Protein AF-J9D2K3-F1 (afdb_monomer_lite)

Organism: Edhazardia aedis (strain USNM 41457) (NCBI:txid1003232)

Structure (mmCIF, N/CA/C/O backbone):
data_AF-J9D2K3-F1
#
_entry.id   AF-J9D2K3-F1
#
loop_
_atom_site.group_PDB
_atom_site.id
_atom_site.type_symbol
_atom_site.label_atom_id
_atom_site.label_alt_id
_atom_site.label_comp_id
_atom_site.label_asym_id
_atom_site.label_entity_id
_atom_site.label_seq_id
_atom_site.pdbx_PDB_ins_code
_atom_site.Cartn_x
_atom_site.Cartn_y
_atom_site.Cartn_z
_atom_site.occupancy
_atom_site.B_iso_or_equiv
_atom_site.auth_seq_id
_atom_site.auth_comp_id
_atom_site.auth_asym_id
_atom_site.auth_atom_id
_atom_site.pdbx_PDB_model_num
ATOM 1 N N . MET A 1 1 ? -55.208 -20.864 15.430 1.00 39.47 1 MET A N 1
ATOM 2 C CA . MET A 1 1 ? -54.458 -20.447 14.225 1.00 39.47 1 MET A CA 1
ATOM 3 C C . MET A 1 1 ? -53.770 -19.135 14.548 1.00 39.47 1 MET A C 1
ATOM 5 O O . MET A 1 1 ? -54.446 -18.127 14.688 1.00 39.47 1 MET A O 1
ATOM 9 N N . LEU A 1 2 ? -52.465 -19.193 14.810 1.00 30.81 2 LEU A N 1
ATOM 10 C CA . LEU A 1 2 ? -51.642 -18.061 15.235 1.00 30.81 2 LEU A CA 1
ATOM 11 C C . LEU A 1 2 ? -51.143 -17.288 14.009 1.00 30.81 2 LEU A C 1
ATOM 13 O O . LEU A 1 2 ? -50.567 -17.870 13.095 1.00 30.81 2 LEU A O 1
ATOM 17 N N . THR A 1 3 ? -51.374 -15.980 14.014 1.00 36.81 3 THR A N 1
ATOM 18 C CA . THR A 1 3 ? -50.831 -14.995 13.074 1.00 36.81 3 THR A CA 1
ATOM 19 C C . THR A 1 3 ? -49.363 -14.711 13.391 1.00 36.81 3 THR A C 1
ATOM 21 O O . THR A 1 3 ? -49.060 -14.226 14.480 1.00 36.81 3 THR A O 1
ATOM 24 N N . LEU A 1 4 ? -48.466 -14.973 12.435 1.00 31.56 4 LEU A N 1
ATOM 25 C CA . LEU A 1 4 ? -47.069 -14.532 12.469 1.00 31.56 4 LEU A CA 1
ATOM 26 C C . LEU A 1 4 ? -46.894 -13.248 11.645 1.00 31.56 4 LEU A C 1
ATOM 28 O O . LEU A 1 4 ? -47.452 -13.089 10.560 1.00 31.56 4 LEU A O 1
ATOM 32 N N . SER A 1 5 ? -46.154 -12.316 12.237 1.00 40.34 5 SER A N 1
ATOM 33 C CA . SER A 1 5 ? -45.986 -10.915 11.862 1.00 40.34 5 SER A CA 1
ATOM 34 C C . SER A 1 5 ? -45.053 -10.688 10.671 1.00 40.34 5 SER A C 1
ATOM 36 O O . SER A 1 5 ? -43.973 -11.266 10.594 1.00 40.34 5 SER A O 1
ATOM 38 N N . LYS A 1 6 ? -45.430 -9.721 9.825 1.00 44.81 6 LYS A N 1
ATOM 39 C CA . LYS A 1 6 ? -44.543 -8.940 8.949 1.00 44.81 6 LYS A CA 1
ATOM 40 C C . LYS A 1 6 ? -43.377 -8.370 9.772 1.00 44.81 6 LYS A C 1
ATOM 42 O O . LYS A 1 6 ? -43.658 -7.513 10.599 1.00 44.81 6 LYS A O 1
ATOM 47 N N . ASN A 1 7 ? -42.136 -8.837 9.584 1.00 42.09 7 ASN A N 1
ATOM 48 C CA . ASN A 1 7 ? -40.906 -8.109 9.971 1.00 42.09 7 ASN A CA 1
ATOM 49 C C . ASN A 1 7 ? -39.588 -8.803 9.542 1.00 42.09 7 ASN A C 1
ATOM 51 O O . ASN A 1 7 ? -38.641 -8.858 10.317 1.00 42.09 7 ASN A O 1
ATOM 55 N N . GLU A 1 8 ? -39.479 -9.311 8.308 1.00 34.12 8 GLU A N 1
ATOM 56 C CA . GLU A 1 8 ? -38.192 -9.870 7.821 1.00 34.12 8 GLU A CA 1
ATOM 57 C C . GLU A 1 8 ? -37.702 -9.329 6.465 1.00 34.12 8 GLU A C 1
ATOM 59 O O . GLU A 1 8 ? -36.572 -9.607 6.072 1.00 34.12 8 GLU A O 1
ATOM 64 N N . ASN A 1 9 ? -38.467 -8.470 5.780 1.00 34.41 9 ASN A N 1
ATOM 65 C CA . ASN A 1 9 ? -38.086 -7.982 4.443 1.00 34.41 9 ASN A CA 1
ATOM 66 C C . ASN A 1 9 ? -37.242 -6.691 4.424 1.00 34.41 9 ASN A C 1
ATOM 68 O O . ASN A 1 9 ? -36.668 -6.375 3.386 1.00 34.41 9 ASN A O 1
ATOM 72 N N . ASP A 1 10 ? -37.065 -5.994 5.551 1.00 33.88 10 ASP A N 1
ATOM 73 C CA . ASP A 1 10 ? -36.300 -4.730 5.594 1.00 33.88 10 ASP A CA 1
ATOM 74 C C . ASP A 1 10 ? -34.813 -4.894 5.968 1.00 33.88 10 ASP A C 1
ATOM 76 O O . ASP A 1 10 ? -34.059 -3.923 6.012 1.00 33.88 10 ASP A O 1
ATOM 80 N N . LEU A 1 11 ? -34.341 -6.127 6.183 1.00 34.75 11 LEU A N 1
ATOM 81 C CA . LEU A 1 11 ? -32.937 -6.413 6.522 1.00 34.75 11 LEU A CA 1
ATOM 82 C C . LEU A 1 11 ? -32.074 -6.867 5.333 1.00 34.75 11 LEU A C 1
ATOM 84 O O . LEU A 1 11 ? -30.856 -6.979 5.479 1.00 34.75 11 LEU A O 1
ATOM 88 N N . PHE A 1 12 ? -32.661 -7.060 4.147 1.00 29.58 12 PHE A N 1
ATOM 89 C CA . PHE A 1 12 ? -31.931 -7.527 2.959 1.00 29.58 12 PHE A CA 1
ATOM 90 C C . PHE A 1 12 ? -31.476 -6.421 1.991 1.00 29.58 12 PHE A C 1
ATOM 92 O O . PHE A 1 12 ? -30.595 -6.672 1.170 1.00 29.58 12 PHE A O 1
ATOM 99 N N . HIS A 1 13 ? -31.953 -5.179 2.130 1.00 34.25 13 HIS A N 1
ATOM 100 C CA . HIS A 1 13 ? -31.611 -4.089 1.201 1.00 34.25 13 HIS A CA 1
ATOM 101 C C . HIS A 1 13 ? -30.378 -3.238 1.572 1.00 34.25 13 HIS A C 1
ATOM 103 O O . HIS A 1 13 ? -30.001 -2.348 0.813 1.00 34.25 13 HIS A O 1
ATOM 109 N N . SER A 1 14 ? -29.676 -3.509 2.680 1.00 36.75 14 SER A N 1
ATOM 110 C CA . SER A 1 14 ? -28.495 -2.713 3.081 1.00 36.75 14 SER A CA 1
ATOM 111 C C . SER A 1 14 ? -27.133 -3.323 2.705 1.00 36.75 14 SER A C 1
ATOM 113 O O . SER A 1 14 ? -26.099 -2.674 2.875 1.00 36.75 14 SER A O 1
ATOM 115 N N . CYS A 1 15 ? -27.096 -4.535 2.134 1.00 36.19 15 CYS A N 1
ATOM 116 C CA . CYS A 1 15 ? -25.843 -5.219 1.775 1.00 36.19 15 CYS A CA 1
ATOM 117 C C . CYS A 1 15 ? -25.395 -5.052 0.306 1.00 36.19 15 CYS A C 1
ATOM 119 O O . CYS A 1 15 ? -24.250 -5.387 -0.010 1.00 36.19 15 CYS A O 1
ATOM 121 N N . GLU A 1 16 ? -26.225 -4.507 -0.591 1.00 36.66 16 GLU A N 1
ATOM 122 C CA . GLU A 1 16 ? -25.906 -4.433 -2.032 1.00 36.66 16 GLU A CA 1
ATOM 123 C C . GLU A 1 16 ? -24.889 -3.336 -2.409 1.00 36.66 16 GLU A C 1
ATOM 125 O O . GLU A 1 16 ? -24.197 -3.452 -3.420 1.00 36.66 16 GLU A O 1
ATOM 130 N N . ASN A 1 17 ? -24.663 -2.331 -1.557 1.00 43.81 17 ASN A N 1
ATOM 131 C CA . ASN A 1 17 ? -23.730 -1.234 -1.862 1.00 43.81 17 ASN A CA 1
ATOM 132 C C . ASN A 1 17 ? -22.250 -1.523 -1.552 1.00 43.81 17 ASN A C 1
ATOM 134 O O . ASN A 1 17 ? -21.369 -0.730 -1.892 1.00 43.81 17 ASN A O 1
ATOM 138 N N . ILE A 1 18 ? -21.922 -2.658 -0.928 1.00 43.28 18 ILE A N 1
ATOM 139 C CA . ILE A 1 18 ? -20.520 -2.990 -0.615 1.00 43.28 18 ILE A CA 1
ATOM 140 C C . ILE A 1 18 ? -19.816 -3.635 -1.817 1.00 43.28 18 ILE A C 1
ATOM 142 O O . ILE A 1 18 ? -18.611 -3.449 -1.987 1.00 43.28 18 ILE A O 1
ATOM 146 N N . ASN A 1 19 ? -20.567 -4.285 -2.710 1.00 44.19 19 ASN A N 1
ATOM 147 C CA . ASN A 1 19 ? -20.014 -4.931 -3.900 1.00 44.19 19 ASN A CA 1
ATOM 148 C C . ASN A 1 19 ? -19.661 -3.941 -5.025 1.00 44.19 19 ASN A C 1
ATOM 150 O O . ASN A 1 19 ? -18.788 -4.241 -5.833 1.00 44.19 19 ASN A O 1
ATOM 154 N N . GLN A 1 20 ? -20.242 -2.735 -5.055 1.00 45.03 20 GLN A N 1
ATOM 155 C CA . GLN A 1 20 ? -19.966 -1.760 -6.123 1.00 45.03 20 GLN A CA 1
ATOM 156 C C . GLN A 1 20 ? -18.612 -1.043 -5.993 1.00 45.03 20 GLN A C 1
ATOM 158 O O . GLN A 1 20 ? -18.052 -0.586 -6.990 1.00 45.03 20 GLN A O 1
ATOM 163 N N . HIS A 1 21 ? -18.030 -0.973 -4.792 1.00 44.47 21 HIS A N 1
ATOM 164 C CA . HIS A 1 21 ? -16.721 -0.337 -4.608 1.00 44.47 21 HIS A CA 1
ATOM 165 C C . HIS A 1 21 ? -15.540 -1.229 -5.021 1.00 44.47 21 HIS A C 1
ATOM 167 O O . HIS A 1 21 ? -14.475 -0.698 -5.325 1.00 44.47 21 HIS A O 1
ATOM 173 N N . PHE A 1 22 ? -15.742 -2.548 -5.121 1.00 46.44 22 PHE A N 1
ATOM 174 C CA . PHE A 1 22 ? -14.720 -3.506 -5.563 1.00 46.44 22 PHE A CA 1
ATOM 175 C C . PHE A 1 22 ? -14.731 -3.788 -7.078 1.00 46.44 22 PHE A C 1
ATOM 177 O O . PHE A 1 22 ? -13.822 -4.437 -7.583 1.00 46.44 22 PHE A O 1
ATOM 184 N N . LEU A 1 23 ? -15.682 -3.229 -7.838 1.00 41.38 23 LEU A N 1
ATOM 185 C CA . LEU A 1 23 ? -15.753 -3.360 -9.305 1.00 41.38 23 LEU A CA 1
ATOM 186 C C . LEU A 1 23 ? -14.825 -2.387 -10.072 1.00 41.38 23 LEU A C 1
ATOM 188 O O . LEU A 1 23 ? -14.969 -2.206 -11.277 1.00 41.38 23 LEU A O 1
ATOM 192 N N . ARG A 1 24 ? -13.877 -1.710 -9.413 1.00 44.78 24 ARG A N 1
ATOM 193 C CA . ARG A 1 24 ? -13.234 -0.492 -9.955 1.00 44.78 24 ARG A CA 1
ATOM 194 C C . ARG A 1 24 ? -11.908 -0.683 -10.693 1.00 44.78 24 ARG A C 1
ATOM 196 O O . ARG A 1 24 ? -11.194 0.290 -10.913 1.00 44.78 24 ARG A O 1
ATOM 203 N N . HIS A 1 25 ? -11.610 -1.890 -11.161 1.00 50.03 25 HIS A N 1
ATOM 204 C CA . HIS A 1 25 ? -10.490 -2.112 -12.073 1.00 50.03 25 HIS A CA 1
ATOM 205 C C . HIS A 1 25 ? -11.025 -2.463 -13.459 1.00 50.03 25 HIS A C 1
ATOM 207 O O . HIS A 1 25 ? -11.153 -3.635 -13.795 1.00 50.03 25 HIS A O 1
ATOM 213 N N . ARG A 1 26 ? -11.347 -1.459 -14.290 1.00 46.12 26 ARG A N 1
ATOM 214 C CA . ARG A 1 26 ? -11.918 -1.685 -15.637 1.00 46.12 26 ARG A CA 1
ATOM 215 C C . ARG A 1 26 ? -11.047 -2.606 -16.515 1.00 46.12 26 ARG A C 1
ATOM 217 O O . ARG A 1 26 ? -11.572 -3.231 -17.423 1.00 46.12 26 ARG A O 1
ATOM 224 N N . LEU A 1 27 ? -9.753 -2.730 -16.200 1.00 49.09 27 LEU A N 1
ATOM 225 C CA . LEU A 1 27 ? -8.791 -3.627 -16.860 1.00 49.09 27 LEU A CA 1
ATOM 226 C C . LEU A 1 27 ? -8.767 -5.073 -16.333 1.00 49.09 27 LEU A C 1
ATOM 228 O O . LEU A 1 27 ? -8.245 -5.939 -17.018 1.00 49.09 27 LEU A O 1
ATOM 232 N N . ILE A 1 28 ? -9.311 -5.349 -15.142 1.00 50.34 28 ILE A N 1
ATOM 233 C CA . ILE A 1 28 ? -9.335 -6.699 -14.529 1.00 50.34 28 ILE A CA 1
ATOM 234 C C . ILE A 1 28 ? -10.791 -7.188 -14.370 1.00 50.34 28 ILE A C 1
ATOM 236 O O . ILE A 1 28 ? -11.079 -8.191 -13.726 1.00 50.34 28 ILE A O 1
ATOM 240 N N . LEU A 1 29 ? -11.756 -6.482 -14.969 1.00 46.75 29 LEU A N 1
ATOM 241 C CA . LEU A 1 29 ? -13.183 -6.793 -14.849 1.00 46.75 29 LEU A CA 1
ATOM 242 C C . LEU A 1 29 ? -13.649 -8.021 -15.644 1.00 46.75 29 LEU A C 1
ATOM 244 O O . LEU A 1 29 ? -14.834 -8.330 -15.583 1.00 46.75 29 LEU A O 1
ATOM 248 N N . GLU A 1 30 ? -12.778 -8.752 -16.342 1.00 45.12 30 GLU A N 1
ATOM 249 C CA . GLU A 1 30 ? -13.258 -9.827 -17.218 1.00 45.12 30 GLU A CA 1
ATOM 250 C C . GLU A 1 30 ? -13.183 -11.256 -16.673 1.00 45.12 30 GLU A C 1
ATOM 252 O O . GLU A 1 30 ? -13.856 -12.088 -17.276 1.00 45.12 30 GLU A O 1
ATOM 257 N N . LYS A 1 31 ? -12.505 -11.585 -15.549 1.00 39.78 31 LYS A N 1
ATOM 258 C CA . LYS A 1 31 ? -12.665 -12.949 -14.970 1.00 39.78 31 LYS A CA 1
ATOM 259 C C . LYS A 1 31 ? -12.252 -13.258 -13.517 1.00 39.78 31 LYS A C 1
ATOM 261 O O . LYS A 1 31 ? -12.836 -14.188 -12.976 1.00 39.78 31 LYS A O 1
ATOM 266 N N . ASP A 1 32 ? -11.365 -12.516 -12.837 1.00 48.19 32 ASP A N 1
ATOM 267 C CA . ASP A 1 32 ? -10.698 -13.078 -11.626 1.00 48.19 32 ASP A CA 1
ATOM 268 C C . ASP A 1 32 ? -10.672 -12.203 -10.346 1.00 48.19 32 ASP A C 1
ATOM 270 O O . ASP A 1 32 ? -10.039 -12.558 -9.348 1.00 48.19 32 ASP A O 1
ATOM 274 N N . ASN A 1 33 ? -11.380 -11.068 -10.315 1.00 46.00 33 ASN A N 1
ATOM 275 C CA . ASN A 1 33 ? -11.206 -10.029 -9.280 1.00 46.00 33 ASN A CA 1
ATOM 276 C C . ASN A 1 33 ? -11.574 -10.408 -7.829 1.00 46.00 33 ASN A C 1
ATOM 278 O O . ASN A 1 33 ? -11.144 -9.727 -6.898 1.00 46.00 33 ASN A O 1
ATOM 282 N N . TYR A 1 34 ? -12.328 -11.484 -7.595 1.00 51.12 34 TYR A N 1
ATOM 283 C CA . TYR A 1 34 ? -12.745 -11.872 -6.239 1.00 51.12 34 TYR A CA 1
ATOM 284 C C . TYR A 1 34 ? -11.705 -12.702 -5.468 1.00 51.12 34 TYR A C 1
ATOM 286 O O . TYR A 1 34 ? -11.936 -13.019 -4.302 1.00 51.12 34 TYR A O 1
ATOM 294 N N . ASN A 1 35 ? -10.556 -13.023 -6.075 1.00 62.38 35 ASN A N 1
ATOM 295 C CA . ASN A 1 35 ? -9.586 -13.948 -5.480 1.00 62.38 35 ASN A CA 1
ATOM 296 C C . ASN A 1 35 ? -8.416 -13.283 -4.731 1.00 62.38 35 ASN A C 1
ATOM 298 O O . ASN A 1 35 ? -7.671 -13.989 -4.052 1.00 62.38 35 ASN A O 1
ATOM 302 N N . PHE A 1 36 ? -8.225 -11.960 -4.818 1.00 75.62 36 PHE A N 1
ATOM 303 C CA . PHE A 1 36 ? -7.049 -11.315 -4.206 1.00 75.62 36 PHE A CA 1
ATOM 304 C C . PHE A 1 36 ? -7.238 -10.972 -2.724 1.00 75.62 36 PHE A C 1
ATOM 306 O O . PHE A 1 36 ? -6.324 -11.171 -1.923 1.00 75.62 36 PHE A O 1
ATOM 313 N N . ILE A 1 37 ? -8.420 -10.479 -2.338 1.00 84.44 37 ILE A N 1
ATOM 314 C CA . ILE A 1 37 ? -8.723 -10.133 -0.943 1.00 84.44 37 ILE A CA 1
ATOM 315 C C . ILE A 1 37 ? -9.369 -11.343 -0.262 1.00 84.44 37 ILE A C 1
ATOM 317 O O . ILE A 1 37 ? -10.433 -11.784 -0.702 1.00 84.44 37 ILE A O 1
ATOM 321 N N . PRO A 1 38 ? -8.788 -11.865 0.834 1.00 87.88 38 PRO A N 1
ATOM 322 C CA . PRO A 1 38 ? -9.396 -12.957 1.582 1.00 87.88 38 PRO A CA 1
ATOM 323 C C . PRO A 1 38 ? -10.833 -12.626 2.004 1.00 87.88 38 PRO A C 1
ATOM 325 O O . PRO A 1 38 ? -11.119 -11.522 2.467 1.00 87.88 38 PRO A O 1
ATOM 328 N N . ARG A 1 39 ? -11.748 -13.598 1.916 1.00 88.44 39 ARG A N 1
ATOM 329 C CA . ARG A 1 39 ? -13.163 -13.398 2.285 1.00 88.44 39 ARG A CA 1
ATOM 330 C C . ARG A 1 39 ? -13.340 -12.887 3.720 1.00 88.44 39 ARG A C 1
ATOM 332 O O . ARG A 1 39 ? -14.192 -12.039 3.964 1.00 88.44 39 ARG A O 1
ATOM 339 N N . SER A 1 40 ? -12.483 -13.331 4.639 1.00 92.00 40 SER A N 1
ATOM 340 C CA . SER A 1 40 ? -12.443 -12.833 6.018 1.00 92.00 40 SER A CA 1
ATOM 341 C C . SER A 1 40 ? -12.215 -11.319 6.097 1.00 92.00 40 SER A C 1
ATOM 343 O O . SER A 1 40 ? -12.790 -10.660 6.957 1.00 92.00 40 SER A O 1
ATOM 345 N N . TYR A 1 41 ? -11.428 -10.745 5.185 1.00 93.38 41 TYR A N 1
ATOM 346 C CA . TYR A 1 41 ? -11.135 -9.308 5.152 1.00 93.38 41 TYR A CA 1
ATOM 347 C C . TYR A 1 41 ? -12.322 -8.522 4.612 1.00 93.38 41 TYR A C 1
ATOM 349 O O . TYR A 1 41 ? -12.650 -7.464 5.144 1.00 93.38 41 TYR A O 1
ATOM 357 N N . LEU A 1 42 ? -13.034 -9.073 3.626 1.00 90.81 42 LEU A N 1
ATOM 358 C CA . LEU A 1 42 ? -14.285 -8.485 3.146 1.00 90.81 42 LEU A CA 1
ATOM 359 C C . LEU A 1 42 ? -15.326 -8.400 4.268 1.00 90.81 42 LEU A C 1
ATOM 361 O O . LEU A 1 42 ? -16.005 -7.382 4.397 1.00 90.81 42 LEU A O 1
ATOM 365 N N . ASP A 1 43 ? -15.427 -9.426 5.112 1.00 93.25 43 ASP A N 1
ATOM 366 C CA . ASP A 1 43 ? -16.347 -9.422 6.250 1.00 93.25 43 ASP A CA 1
ATOM 367 C C . ASP A 1 43 ? -15.955 -8.387 7.319 1.00 93.25 43 ASP A C 1
ATOM 369 O O . ASP A 1 43 ? -16.827 -7.725 7.884 1.00 93.25 43 ASP A O 1
ATOM 373 N N . VAL A 1 44 ? -14.655 -8.185 7.554 1.00 95.31 44 VAL A N 1
ATOM 374 C CA . VAL A 1 44 ? -14.148 -7.124 8.441 1.00 95.31 44 VAL A CA 1
ATOM 375 C C . VAL A 1 44 ? -14.450 -5.732 7.874 1.00 95.31 44 VAL A C 1
ATOM 377 O O . VAL A 1 44 ? -14.920 -4.861 8.603 1.00 95.31 44 VAL A O 1
ATOM 380 N N . LEU A 1 45 ? -14.260 -5.517 6.571 1.00 92.31 45 LEU A N 1
ATOM 381 C CA . LEU A 1 45 ? -14.590 -4.247 5.913 1.00 92.31 45 LEU A CA 1
ATOM 382 C C . LEU A 1 45 ? -16.094 -3.946 5.958 1.00 92.31 45 LEU A C 1
ATOM 384 O O . LEU A 1 45 ? -16.495 -2.805 6.191 1.00 92.31 45 LEU A O 1
ATOM 388 N N . LYS A 1 46 ? -16.942 -4.967 5.774 1.00 92.12 46 LYS A N 1
ATOM 389 C CA . LYS A 1 46 ? -18.396 -4.845 5.977 1.00 92.12 46 LYS A CA 1
ATOM 390 C C . LYS A 1 46 ? -18.711 -4.423 7.407 1.00 92.12 46 LYS A C 1
ATOM 392 O O . LYS A 1 46 ? -19.525 -3.528 7.616 1.00 92.12 46 LYS A O 1
ATOM 397 N N . TYR A 1 47 ? -18.033 -5.030 8.378 1.00 94.88 47 TYR A N 1
ATOM 398 C CA . TYR A 1 47 ? -18.196 -4.681 9.780 1.00 94.88 47 TYR A CA 1
ATOM 399 C C . TYR A 1 47 ? -17.797 -3.236 10.084 1.00 94.88 47 TYR A C 1
ATOM 401 O O . TYR A 1 47 ? -18.555 -2.551 10.765 1.00 94.88 47 TYR A O 1
ATOM 409 N N . MET A 1 48 ? -16.670 -2.750 9.551 1.00 93.94 48 MET A N 1
ATOM 410 C CA . MET A 1 48 ? -16.196 -1.373 9.760 1.00 93.94 48 MET A CA 1
ATOM 411 C C . MET A 1 48 ? -17.265 -0.330 9.424 1.00 93.94 48 MET A C 1
ATOM 413 O O . MET A 1 48 ? -17.486 0.592 10.203 1.00 93.94 48 MET A O 1
ATOM 417 N N . LYS A 1 49 ? -17.999 -0.532 8.324 1.00 90.12 49 LYS A N 1
ATOM 418 C CA . LYS A 1 49 ? -19.096 0.350 7.893 1.00 90.12 49 LYS A CA 1
ATOM 419 C C . LYS A 1 49 ? -20.306 0.339 8.831 1.00 90.12 49 LYS A C 1
ATOM 421 O O . LYS A 1 49 ? -21.114 1.257 8.792 1.00 90.12 49 LYS A O 1
ATOM 426 N N . SER A 1 50 ? -20.440 -0.701 9.653 1.00 92.00 50 SER A N 1
ATOM 427 C CA . SER A 1 50 ? -21.541 -0.876 10.609 1.00 92.00 50 SER A CA 1
ATOM 428 C C . SER A 1 50 ? -21.201 -0.425 12.037 1.00 92.00 50 SER A C 1
ATOM 430 O O . SER A 1 50 ? -22.038 -0.554 12.933 1.00 92.00 50 SER A O 1
ATOM 432 N N . ILE A 1 51 ? -19.977 0.062 12.295 1.00 88.94 51 ILE A N 1
ATOM 433 C CA . ILE A 1 51 ? -19.566 0.480 13.642 1.00 88.94 51 ILE A CA 1
ATOM 434 C C . ILE A 1 51 ? -20.340 1.741 14.045 1.00 88.94 51 ILE A C 1
ATOM 436 O O . ILE A 1 51 ? -20.258 2.781 13.398 1.00 88.94 51 ILE A O 1
ATOM 440 N N . ILE A 1 52 ? -21.065 1.647 15.159 1.00 80.69 52 ILE A N 1
ATOM 441 C CA . ILE A 1 52 ? -21.859 2.746 15.720 1.00 80.69 52 ILE A CA 1
ATOM 442 C C . ILE A 1 52 ? -20.924 3.752 16.434 1.00 80.69 52 ILE A C 1
ATOM 444 O O . ILE A 1 52 ? -20.029 3.307 17.162 1.00 80.69 52 ILE A O 1
ATOM 448 N N . PRO A 1 53 ? -21.125 5.081 16.288 1.00 75.56 53 PRO A N 1
ATOM 449 C CA . PRO A 1 53 ? -20.265 6.124 16.870 1.00 75.56 53 PRO A CA 1
ATOM 450 C C . PRO A 1 53 ? -20.054 6.090 18.392 1.00 75.56 53 PRO A C 1
ATOM 452 O O . PRO A 1 53 ? -19.042 6.610 18.859 1.00 75.56 53 PRO A O 1
ATOM 455 N N . ASP A 1 54 ? -20.947 5.456 19.152 1.00 77.44 54 ASP A N 1
ATOM 456 C CA . ASP A 1 54 ? -20.895 5.450 20.624 1.00 77.44 54 ASP A CA 1
ATOM 457 C C . ASP A 1 54 ? -20.023 4.326 21.209 1.00 77.44 54 ASP A C 1
ATOM 459 O O . ASP A 1 54 ? -19.870 4.212 22.422 1.00 77.44 54 ASP A O 1
ATOM 463 N N . LYS A 1 55 ? -19.442 3.464 20.364 1.00 84.69 55 LYS A N 1
ATOM 464 C CA . LYS A 1 55 ? -18.640 2.305 20.808 1.00 84.69 55 LYS A CA 1
ATOM 465 C C . LYS A 1 55 ? -17.138 2.578 20.913 1.00 84.69 55 LYS A C 1
ATOM 467 O O . LYS A 1 55 ? -16.370 1.668 21.212 1.00 84.69 55 LYS A O 1
ATOM 472 N N . TRP A 1 56 ? -16.713 3.809 20.656 1.00 93.12 56 TRP A N 1
ATOM 473 C CA . TRP A 1 56 ? -15.302 4.169 20.599 1.00 93.12 56 TRP A CA 1
ATOM 474 C C . TRP A 1 56 ? -14.756 4.549 21.970 1.00 93.12 56 TRP A C 1
ATOM 476 O O . TRP A 1 56 ? -15.381 5.279 22.735 1.00 93.12 56 TRP A O 1
ATOM 486 N N . GLN A 1 57 ? -13.557 4.063 22.266 1.00 93.00 57 GLN A N 1
ATOM 487 C CA . GLN A 1 57 ? -12.848 4.338 23.507 1.00 93.00 57 GLN A CA 1
ATOM 488 C C . GLN A 1 57 ? -11.584 5.134 23.208 1.00 93.00 57 GLN A C 1
ATOM 490 O O . GLN A 1 57 ? -10.877 4.849 22.242 1.00 93.00 57 GLN A O 1
ATOM 495 N N . LYS A 1 58 ? -11.256 6.116 24.049 1.00 91.50 58 LYS A N 1
ATOM 496 C CA . LYS A 1 58 ? -9.989 6.843 23.914 1.00 91.50 58 LYS A CA 1
ATOM 497 C C . LYS A 1 58 ? -8.819 5.904 24.160 1.00 91.50 58 LYS A C 1
ATOM 499 O O . LYS A 1 58 ? -8.819 5.145 25.132 1.00 91.50 58 LYS A O 1
ATOM 504 N N . THR A 1 59 ? -7.791 5.990 23.325 1.00 87.25 59 THR A N 1
ATOM 505 C CA . THR A 1 59 ? -6.552 5.280 23.618 1.00 87.25 59 THR A CA 1
ATOM 506 C C . THR A 1 59 ? -5.850 5.909 24.821 1.00 87.25 59 THR A C 1
ATOM 508 O O . THR A 1 59 ? -5.664 7.123 24.894 1.00 87.25 59 THR A O 1
ATOM 511 N N . ASN A 1 60 ? -5.448 5.076 25.780 1.00 80.06 60 ASN A N 1
ATOM 512 C CA . ASN A 1 60 ? -4.661 5.481 26.939 1.00 80.06 60 ASN A CA 1
ATOM 513 C C . ASN A 1 60 ? -3.652 4.376 27.252 1.00 80.06 60 ASN A C 1
ATOM 515 O O . ASN A 1 60 ? -4.037 3.219 27.402 1.00 80.06 60 ASN A O 1
ATOM 519 N N . ILE A 1 61 ? -2.375 4.734 27.405 1.00 77.38 61 ILE A N 1
ATOM 520 C CA . ILE A 1 61 ? -1.302 3.801 27.785 1.00 77.38 61 ILE A CA 1
ATOM 521 C C . ILE A 1 61 ? -1.656 3.035 29.067 1.00 77.38 61 ILE A C 1
ATOM 523 O O . ILE A 1 61 ? -1.342 1.856 29.177 1.00 77.38 61 ILE A O 1
ATOM 527 N N . LYS A 1 62 ? -2.356 3.667 30.019 1.00 76.75 62 LYS A N 1
ATOM 528 C CA . LYS A 1 62 ? -2.781 3.016 31.270 1.00 76.75 62 LYS A CA 1
ATOM 529 C C . LYS A 1 62 ? -3.795 1.882 31.049 1.00 76.75 62 LYS A C 1
ATOM 531 O O . LYS A 1 62 ? -3.877 0.981 31.877 1.00 76.75 62 LYS A O 1
ATOM 536 N N . ASN A 1 63 ? -4.500 1.895 29.917 1.00 64.69 63 ASN A N 1
ATOM 537 C CA . ASN A 1 63 ? -5.481 0.885 29.516 1.00 64.69 63 ASN A CA 1
ATOM 538 C C . ASN A 1 63 ? -4.906 -0.107 28.482 1.00 64.69 63 ASN A C 1
ATOM 540 O O . ASN A 1 63 ? -5.655 -0.828 27.838 1.00 64.69 63 ASN A O 1
ATOM 544 N N . CYS A 1 64 ? -3.577 -0.202 28.325 1.00 62.88 64 CYS A N 1
ATOM 545 C CA . CYS A 1 64 ? -2.937 -1.094 27.343 1.00 62.88 64 CYS A CA 1
ATOM 546 C C . CYS A 1 64 ? -3.118 -2.605 27.600 1.00 62.88 64 CYS A C 1
ATOM 548 O O . CYS A 1 64 ? -2.565 -3.419 26.862 1.00 62.88 64 CYS A O 1
ATOM 550 N N . LYS A 1 65 ? -3.877 -2.994 28.637 1.00 63.50 65 LYS A N 1
ATOM 551 C CA . LYS A 1 65 ? -4.315 -4.385 28.847 1.00 63.50 65 LYS A CA 1
ATOM 552 C C . LYS A 1 65 ? -5.184 -4.873 27.690 1.00 63.50 65 LYS A C 1
ATOM 554 O O . LYS A 1 65 ? -5.168 -6.055 27.348 1.00 63.50 65 LYS A O 1
ATOM 559 N N . ASP A 1 66 ? -5.896 -3.948 27.063 1.00 65.50 66 ASP A N 1
ATOM 560 C CA . ASP A 1 66 ? -6.621 -4.191 25.837 1.00 65.50 66 ASP A CA 1
ATOM 561 C C . ASP A 1 66 ? -5.586 -4.263 24.730 1.00 65.50 66 ASP A C 1
ATOM 563 O O . ASP A 1 66 ? -5.012 -3.245 24.396 1.00 65.50 66 ASP A O 1
ATOM 567 N N . ARG A 1 67 ? -5.240 -5.472 24.282 1.00 85.38 67 ARG A N 1
ATOM 568 C CA . ARG A 1 67 ? -5.014 -5.927 22.894 1.00 85.38 67 ARG A CA 1
ATOM 569 C C . ARG A 1 67 ? -4.761 -4.889 21.761 1.00 85.38 67 ARG A C 1
ATOM 571 O O . ARG A 1 67 ? -5.102 -5.151 20.615 1.00 85.38 67 ARG A O 1
ATOM 578 N N . ILE A 1 68 ? -4.147 -3.741 22.032 1.00 92.06 68 ILE A N 1
ATOM 579 C CA . ILE A 1 68 ? -3.978 -2.593 21.137 1.00 92.06 68 ILE A CA 1
ATOM 580 C C . ILE A 1 68 ? -2.504 -2.369 20.811 1.00 92.06 68 ILE A C 1
ATOM 582 O O . ILE A 1 68 ? -1.602 -2.626 21.606 1.00 92.06 68 ILE A O 1
ATOM 586 N N . HIS A 1 69 ? -2.253 -1.801 19.638 1.00 94.19 69 HIS A N 1
ATOM 587 C CA . HIS A 1 69 ? -0.914 -1.444 19.199 1.00 94.19 69 HIS A CA 1
ATOM 588 C C . HIS A 1 69 ? -0.353 -0.299 20.054 1.00 94.19 69 HIS A C 1
ATOM 590 O O . HIS A 1 69 ? -0.897 0.806 20.051 1.00 94.19 69 HIS A O 1
ATOM 596 N N . LEU A 1 70 ? 0.774 -0.536 20.740 1.00 93.19 70 LEU A N 1
ATOM 597 C CA . LEU A 1 70 ? 1.393 0.417 21.677 1.00 93.19 70 LEU A CA 1
ATOM 598 C C . LEU A 1 70 ? 1.590 1.814 21.073 1.00 93.19 70 LEU A C 1
ATOM 600 O O . LEU A 1 70 ? 1.347 2.816 21.737 1.00 93.19 70 LEU A O 1
ATOM 604 N N . LYS A 1 71 ? 2.008 1.895 19.805 1.00 94.50 71 LYS A N 1
ATOM 605 C CA . LYS A 1 71 ? 2.210 3.184 19.132 1.00 94.50 71 LYS A CA 1
ATOM 606 C C . LYS A 1 71 ? 0.911 3.951 18.914 1.00 94.50 71 LYS A C 1
ATOM 608 O O . LYS A 1 71 ? 0.923 5.166 19.066 1.00 94.50 71 LYS A O 1
ATOM 613 N N . MET A 1 72 ? -0.197 3.263 18.640 1.00 94.75 72 MET A N 1
ATOM 614 C CA . MET A 1 72 ? -1.519 3.896 18.598 1.00 94.75 72 MET A CA 1
ATOM 615 C C . MET A 1 72 ? -1.962 4.323 19.999 1.00 94.75 72 MET A C 1
ATOM 617 O O . MET A 1 72 ? -2.455 5.431 20.167 1.00 94.75 72 MET A O 1
ATOM 621 N N . ALA A 1 73 ? -1.690 3.495 21.015 1.00 93.00 73 ALA A N 1
ATOM 622 C CA . ALA A 1 73 ? -2.045 3.772 22.408 1.00 93.00 73 ALA A CA 1
ATOM 623 C C . ALA A 1 73 ? -1.426 5.066 22.973 1.00 93.00 73 ALA A C 1
ATOM 625 O O . ALA A 1 73 ? -1.952 5.652 23.918 1.00 93.00 73 ALA A O 1
ATOM 626 N N . GLN A 1 74 ? -0.291 5.487 22.409 1.00 92.31 74 GLN A N 1
ATOM 627 C CA . GLN A 1 74 ? 0.465 6.676 22.803 1.00 92.31 74 GLN A CA 1
ATOM 628 C C . GLN A 1 74 ? -0.109 7.990 22.249 1.00 92.31 74 GLN A C 1
ATOM 630 O O . GLN A 1 74 ? 0.342 9.053 22.666 1.00 92.31 74 GLN A O 1
ATOM 635 N N . ASN A 1 75 ? -1.070 7.947 21.320 1.00 92.44 75 ASN A N 1
ATOM 636 C CA . ASN A 1 75 ? -1.657 9.141 20.715 1.00 92.44 75 ASN A CA 1
ATOM 637 C C . ASN A 1 75 ? -3.070 9.387 21.268 1.00 92.44 75 ASN A C 1
ATOM 639 O O . ASN A 1 75 ? -3.983 8.627 20.988 1.00 92.44 75 ASN A O 1
ATOM 643 N N . ASN A 1 76 ? -3.269 10.463 22.029 1.00 91.62 76 ASN A N 1
ATOM 644 C CA . ASN A 1 76 ? -4.556 10.810 22.649 1.00 91.62 76 ASN A CA 1
ATOM 645 C C . ASN A 1 76 ? -5.632 11.315 21.664 1.00 91.62 76 ASN A C 1
ATOM 647 O O . ASN A 1 76 ? -6.783 11.486 22.066 1.00 91.62 76 ASN A O 1
ATOM 651 N N . GLU A 1 77 ? -5.275 11.555 20.402 1.00 93.75 77 GLU A N 1
ATOM 652 C CA . GLU A 1 77 ? -6.195 11.906 19.312 1.00 93.75 77 GLU A CA 1
ATOM 653 C C . GLU A 1 77 ? -6.746 10.670 18.586 1.00 93.75 77 GLU A C 1
ATOM 655 O O . GLU A 1 77 ? -7.452 10.799 17.584 1.00 93.75 77 GLU A O 1
ATOM 660 N N . ILE A 1 78 ? -6.378 9.470 19.042 1.00 95.19 78 ILE A N 1
ATOM 661 C CA . ILE A 1 78 ? -6.849 8.209 18.488 1.00 95.19 78 ILE A CA 1
ATOM 662 C C . ILE A 1 78 ? -7.861 7.585 19.449 1.00 95.19 78 ILE A C 1
ATOM 664 O O . ILE A 1 78 ? -7.729 7.589 20.673 1.00 95.19 78 ILE A O 1
ATOM 668 N N . GLU A 1 79 ? -8.906 7.030 18.861 1.00 95.31 79 GLU A N 1
ATOM 669 C CA . GLU A 1 79 ? -9.881 6.203 19.545 1.00 95.31 79 GLU A CA 1
ATOM 670 C C . GLU A 1 79 ? -9.845 4.812 18.933 1.00 95.31 79 GLU A C 1
ATOM 672 O O . GLU A 1 79 ? -9.459 4.634 17.774 1.00 95.31 79 GLU A O 1
ATOM 677 N N . TYR A 1 80 ? -10.240 3.818 19.714 1.00 95.75 80 TYR A N 1
ATOM 678 C CA . TYR A 1 80 ? -10.249 2.438 19.279 1.00 95.75 80 TYR A CA 1
ATOM 679 C C . TYR A 1 80 ? -11.560 1.738 19.622 1.00 95.75 80 TYR A C 1
ATOM 681 O O . TYR A 1 80 ? -12.312 2.156 20.502 1.00 95.75 80 TYR A O 1
ATOM 689 N N . HIS A 1 81 ? -11.821 0.659 18.897 1.00 94.69 81 HIS A N 1
A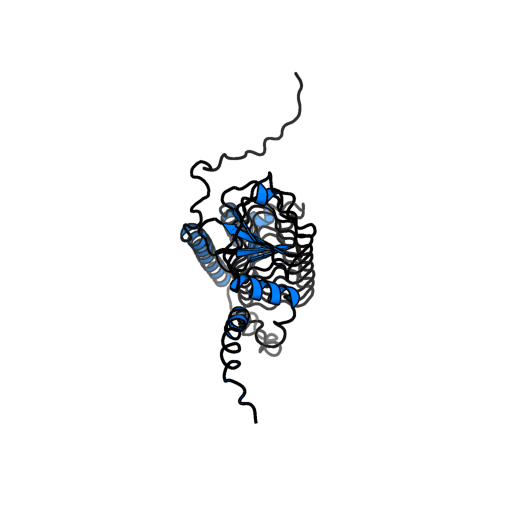TOM 690 C CA . HIS A 1 81 ? -12.955 -0.225 19.092 1.00 94.69 81 HIS A CA 1
ATOM 691 C C . HIS A 1 81 ? -12.505 -1.670 18.863 1.00 94.69 81 HIS A C 1
ATOM 693 O O . HIS A 1 81 ? -11.790 -1.963 17.902 1.00 94.69 81 HIS A O 1
ATOM 699 N N . ILE A 1 82 ? -12.924 -2.582 19.741 1.00 93.44 82 ILE A N 1
ATOM 700 C CA . ILE A 1 82 ? -12.645 -4.017 19.623 1.00 93.44 82 ILE A CA 1
ATOM 701 C C . ILE A 1 82 ? -13.962 -4.732 19.346 1.00 93.44 82 ILE A C 1
ATOM 703 O O . ILE A 1 82 ? -14.912 -4.667 20.126 1.00 93.44 82 ILE A O 1
ATOM 707 N N . SER A 1 83 ? -14.021 -5.441 18.222 1.00 92.81 83 SER A N 1
ATOM 708 C CA . SER A 1 83 ? -15.212 -6.203 17.861 1.00 92.81 83 SER A CA 1
ATOM 709 C C . SER A 1 83 ? -15.292 -7.512 18.649 1.00 92.81 83 SER A C 1
ATOM 711 O O . SER A 1 83 ? -14.344 -8.297 18.609 1.00 92.81 83 SER A O 1
ATOM 713 N N . PRO A 1 84 ? -16.447 -7.845 19.256 1.00 91.12 84 PRO A N 1
ATOM 714 C CA . PRO A 1 84 ? -16.669 -9.176 19.815 1.00 91.12 84 PRO A CA 1
ATOM 715 C C . PRO A 1 84 ? -16.621 -10.293 18.763 1.00 91.12 84 PRO A C 1
ATOM 717 O O . PRO A 1 84 ? -16.286 -11.425 19.114 1.00 91.12 84 PRO A O 1
ATOM 720 N N . LYS A 1 85 ? -16.956 -9.973 17.499 1.00 94.50 85 LYS A N 1
ATOM 721 C CA . LYS A 1 85 ? -17.004 -10.904 16.358 1.00 94.50 85 LYS A CA 1
ATOM 722 C C . LYS A 1 85 ? -15.655 -11.017 15.643 1.00 94.50 85 LYS A C 1
ATOM 724 O O . LYS A 1 85 ? -15.240 -12.119 15.313 1.00 94.50 85 LYS A O 1
ATOM 729 N N . TYR A 1 86 ? -14.964 -9.897 15.431 1.00 95.06 86 TYR A N 1
ATOM 730 C CA . TYR A 1 86 ? -13.672 -9.836 14.734 1.00 95.06 86 TYR A CA 1
ATOM 731 C C . TYR A 1 86 ? -12.548 -9.527 15.725 1.00 95.06 86 TYR A C 1
ATOM 733 O O . TYR A 1 86 ? -11.923 -8.472 15.662 1.00 95.06 86 TYR A O 1
ATOM 741 N N . ARG A 1 87 ? -12.326 -10.443 16.675 1.00 93.00 87 ARG A N 1
ATOM 742 C CA . ARG A 1 87 ? -11.394 -10.255 17.807 1.00 93.00 87 ARG A CA 1
ATOM 743 C C . ARG A 1 87 ? -9.924 -10.174 17.403 1.00 93.00 87 ARG A C 1
ATOM 745 O O . ARG A 1 87 ? -9.097 -9.751 18.208 1.00 93.00 87 ARG A O 1
ATOM 752 N N . ASP A 1 88 ? -9.617 -10.579 16.177 1.00 95.56 88 ASP A N 1
ATOM 753 C CA . ASP A 1 88 ? -8.279 -10.490 15.603 1.00 95.56 88 ASP A CA 1
ATOM 754 C C . ASP A 1 88 ? -7.972 -9.097 15.043 1.00 95.56 88 ASP A C 1
ATOM 756 O O . ASP A 1 88 ? -6.850 -8.853 14.613 1.00 95.56 88 ASP A O 1
ATOM 760 N N . PHE A 1 89 ? -8.936 -8.172 15.061 1.00 96.56 89 PHE A N 1
ATOM 761 C CA . PHE A 1 89 ? -8.761 -6.798 14.610 1.00 96.56 89 PHE A CA 1
ATOM 762 C C . PHE A 1 89 ? -9.062 -5.801 15.722 1.00 96.56 89 PHE A C 1
ATOM 764 O O . PHE A 1 89 ? -10.038 -5.928 16.465 1.00 96.56 89 PHE A O 1
ATOM 771 N N . VAL A 1 90 ? -8.246 -4.753 15.766 1.00 96.31 90 VAL A N 1
ATOM 772 C CA . VAL A 1 90 ? -8.577 -3.512 16.458 1.00 96.31 90 VAL A CA 1
ATOM 773 C C . VAL A 1 90 ? -8.880 -2.459 15.411 1.00 96.31 90 VAL A C 1
ATOM 775 O O . VAL A 1 90 ? -8.123 -2.271 14.457 1.00 96.31 90 VAL A O 1
ATOM 778 N N . PHE A 1 91 ? -9.997 -1.773 15.598 1.00 96.94 91 PHE A N 1
ATOM 779 C CA . PHE A 1 91 ? -10.404 -0.669 14.750 1.00 96.94 91 PHE A CA 1
ATOM 780 C C . PHE A 1 91 ? -9.951 0.623 15.403 1.00 96.94 91 PHE A C 1
ATOM 782 O O . PHE A 1 91 ? -10.138 0.791 16.605 1.00 96.94 91 PHE A O 1
ATOM 789 N N . TYR A 1 92 ? -9.369 1.524 14.623 1.00 97.06 92 TYR A N 1
ATOM 790 C CA . TYR A 1 92 ? -8.945 2.841 15.075 1.00 97.06 92 TYR A CA 1
ATOM 791 C C . TYR A 1 92 ? -9.621 3.923 14.247 1.00 97.06 92 TYR A C 1
ATOM 793 O O . TYR A 1 92 ? -9.845 3.753 13.047 1.00 97.06 92 TYR A O 1
ATOM 801 N N . ARG A 1 93 ? -9.884 5.059 14.882 1.00 96.06 93 ARG A N 1
ATOM 802 C CA . ARG A 1 93 ? -10.251 6.306 14.210 1.00 96.06 93 ARG A CA 1
ATOM 803 C C . ARG A 1 93 ? -9.532 7.470 14.870 1.00 96.06 93 ARG A C 1
ATOM 805 O O . ARG A 1 93 ? -9.087 7.362 16.011 1.00 96.06 93 ARG A O 1
ATOM 812 N N . ARG A 1 94 ? -9.441 8.595 14.169 1.00 94.50 94 ARG A N 1
ATOM 813 C CA . ARG A 1 94 ? -9.070 9.864 14.806 1.00 94.50 94 ARG A CA 1
ATOM 814 C C . ARG A 1 94 ? -10.308 10.474 15.453 1.00 94.50 94 ARG A C 1
ATOM 816 O O . ARG A 1 94 ? -11.400 10.364 14.888 1.00 94.50 94 ARG A O 1
ATOM 823 N N . THR A 1 95 ? -10.146 11.110 16.608 1.00 91.81 95 THR A N 1
ATOM 824 C CA . THR A 1 95 ? -11.235 11.788 17.320 1.00 91.81 95 THR A CA 1
ATOM 825 C C . THR A 1 95 ? -11.979 12.731 16.372 1.00 91.81 95 THR A C 1
ATOM 827 O O . THR A 1 95 ? -11.354 13.466 15.609 1.00 91.81 95 THR A O 1
ATOM 830 N N . ASN A 1 96 ? -13.313 12.704 16.409 1.00 88.75 96 ASN A N 1
ATOM 831 C CA . ASN A 1 96 ? -14.195 13.503 15.544 1.00 88.75 96 ASN A CA 1
ATOM 832 C C . ASN A 1 96 ? -14.090 13.204 14.035 1.00 88.75 96 ASN A C 1
ATOM 834 O O . ASN A 1 96 ? -14.500 14.024 13.214 1.00 88.75 96 ASN A O 1
ATOM 838 N N . THR A 1 97 ? -13.568 12.038 13.647 1.00 91.69 97 THR A N 1
ATOM 839 C CA . THR A 1 97 ? -13.579 11.578 12.251 1.00 91.69 97 THR A CA 1
ATOM 840 C C . THR A 1 97 ? -14.368 10.282 12.116 1.00 91.69 97 THR A C 1
ATOM 842 O O . THR A 1 97 ? -14.420 9.477 13.041 1.00 91.69 97 THR A O 1
ATOM 845 N N . ASN A 1 98 ? -14.942 10.048 10.936 1.00 91.31 98 ASN A N 1
ATOM 846 C CA . ASN A 1 98 ? -15.584 8.773 10.596 1.00 91.31 98 ASN A CA 1
ATOM 847 C C . ASN A 1 98 ? -14.642 7.825 9.836 1.00 91.31 98 ASN A C 1
ATOM 849 O O . ASN A 1 98 ? -15.087 6.801 9.337 1.00 91.31 98 ASN A O 1
ATOM 853 N N . MET A 1 99 ? -13.357 8.173 9.710 1.00 94.31 99 MET A N 1
ATOM 854 C CA . MET A 1 99 ? -12.382 7.387 8.954 1.00 94.31 99 MET A CA 1
ATOM 855 C C . MET A 1 99 ? -11.826 6.264 9.822 1.00 94.31 99 MET A C 1
ATOM 857 O O . MET A 1 99 ? -11.086 6.516 10.781 1.00 94.31 99 MET A O 1
ATOM 861 N N . VAL A 1 100 ? -12.166 5.026 9.471 1.00 96.38 100 VAL A N 1
ATOM 862 C CA . VAL A 1 100 ? -11.773 3.849 10.246 1.00 96.38 100 VAL A CA 1
ATOM 863 C C . VAL A 1 100 ? -10.656 3.079 9.550 1.00 96.38 100 VAL A C 1
ATOM 865 O O . VAL A 1 100 ? -10.737 2.785 8.358 1.00 96.38 100 VAL A O 1
ATOM 868 N N . ILE A 1 101 ? -9.644 2.691 10.326 1.00 97.94 101 ILE A N 1
ATOM 869 C CA . ILE A 1 101 ? -8.629 1.708 9.937 1.00 97.94 101 ILE A CA 1
ATOM 870 C C . ILE A 1 101 ? -8.764 0.454 10.802 1.00 97.94 101 ILE A C 1
ATOM 872 O O . ILE A 1 101 ? -8.834 0.539 12.027 1.00 97.94 101 ILE A O 1
ATOM 876 N N . GLY A 1 102 ? -8.808 -0.717 10.173 1.00 97.88 102 GLY A N 1
ATOM 877 C CA . GLY A 1 102 ? -8.736 -2.008 10.850 1.00 97.88 102 GLY A CA 1
ATOM 878 C C . GLY A 1 102 ? -7.306 -2.529 10.824 1.00 97.88 102 GLY A C 1
ATOM 879 O O . GLY A 1 102 ? -6.717 -2.656 9.753 1.00 97.88 102 GLY A O 1
ATOM 880 N N . ILE A 1 103 ? -6.736 -2.844 11.985 1.00 98.06 103 ILE A N 1
ATOM 881 C CA . ILE A 1 103 ? -5.382 -3.397 12.085 1.00 98.06 103 ILE A CA 1
ATOM 882 C C . ILE A 1 103 ? -5.446 -4.726 12.819 1.00 98.06 103 ILE A C 1
ATOM 884 O O . ILE A 1 103 ? -5.962 -4.810 13.937 1.00 98.06 103 ILE A O 1
ATOM 888 N N . HIS A 1 104 ? -4.916 -5.762 12.180 1.00 97.44 104 HIS A N 1
ATOM 889 C CA . HIS A 1 104 ? -4.837 -7.089 12.760 1.00 97.44 104 HIS A CA 1
ATOM 890 C C . HIS A 1 104 ? -3.941 -7.085 14.008 1.00 97.44 104 HIS A C 1
ATOM 892 O O . HIS A 1 104 ? -2.820 -6.597 13.966 1.00 97.44 104 HIS A O 1
ATOM 898 N N . ILE A 1 105 ? -4.395 -7.669 15.114 1.00 93.50 105 ILE A N 1
ATOM 899 C CA . ILE A 1 105 ? -3.679 -7.642 16.395 1.00 93.50 105 ILE A CA 1
ATOM 900 C C . ILE A 1 105 ? -2.418 -8.512 16.405 1.00 93.50 105 ILE A C 1
ATOM 902 O O . ILE A 1 105 ? -1.410 -8.157 17.014 1.00 93.50 105 ILE A O 1
ATOM 906 N N . ASN A 1 106 ? -2.460 -9.670 15.740 1.00 88.81 106 ASN A N 1
ATOM 907 C CA . ASN A 1 106 ? -1.344 -10.614 15.781 1.00 88.81 106 ASN A CA 1
ATOM 908 C C . ASN A 1 106 ? -0.147 -10.071 14.989 1.00 88.81 106 ASN A C 1
ATOM 910 O O . ASN A 1 106 ? -0.112 -10.153 13.756 1.00 88.81 106 ASN A O 1
ATOM 914 N N . ASN A 1 107 ? 0.832 -9.550 15.735 1.00 89.81 107 ASN A N 1
ATOM 915 C CA . ASN A 1 107 ? 2.162 -9.140 15.282 1.00 89.81 107 ASN A CA 1
ATOM 916 C C . ASN A 1 107 ? 2.189 -8.083 14.165 1.00 89.81 107 ASN A C 1
ATOM 918 O O . ASN A 1 107 ? 3.231 -7.909 13.529 1.00 89.81 107 ASN A O 1
ATOM 922 N N . ALA A 1 108 ? 1.096 -7.356 13.911 1.00 94.38 108 ALA A N 1
ATOM 923 C CA . ALA A 1 108 ? 1.195 -6.161 13.084 1.00 94.38 108 ALA A CA 1
ATOM 924 C C . ALA A 1 108 ? 2.042 -5.120 13.831 1.00 94.38 108 ALA A C 1
ATOM 926 O O . ALA A 1 108 ? 1.697 -4.631 14.908 1.00 94.38 108 ALA A O 1
ATOM 927 N N . LYS A 1 109 ? 3.201 -4.790 13.272 1.00 96.06 109 LYS A N 1
ATOM 928 C CA . LYS A 1 109 ? 4.135 -3.829 13.842 1.00 96.06 109 LYS A CA 1
ATOM 929 C C . LYS A 1 109 ? 3.858 -2.452 13.261 1.00 96.06 109 LYS A C 1
ATOM 931 O O . LYS A 1 109 ? 4.266 -2.139 12.146 1.00 96.06 109 LYS A O 1
ATOM 936 N N . ILE A 1 110 ? 3.212 -1.607 14.053 1.00 96.69 110 ILE A N 1
ATOM 937 C CA . ILE A 1 110 ? 3.052 -0.184 13.749 1.00 96.69 110 ILE A CA 1
ATOM 938 C C . ILE A 1 110 ? 4.225 0.566 14.375 1.00 96.69 110 ILE A C 1
ATOM 940 O O . ILE A 1 110 ? 4.345 0.610 15.598 1.00 96.69 110 ILE A O 1
ATOM 944 N N . CYS A 1 111 ? 5.117 1.131 13.559 1.00 95.12 111 CYS A N 1
ATOM 945 C CA . CYS A 1 111 ? 6.318 1.808 14.057 1.00 95.12 111 CYS A CA 1
ATOM 946 C C . CYS A 1 111 ? 6.017 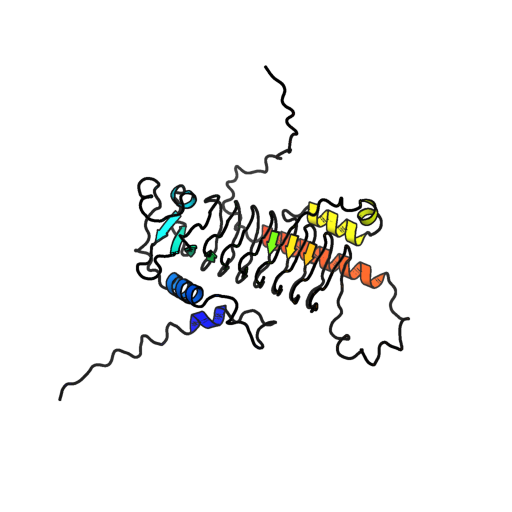3.179 14.688 1.00 95.12 111 CYS A C 1
ATOM 948 O O . CYS A 1 111 ? 6.763 3.631 15.559 1.00 95.12 111 CYS A O 1
ATOM 950 N N . SER A 1 112 ? 4.917 3.830 14.294 1.00 93.25 112 SER A N 1
ATOM 951 C CA . SER A 1 112 ? 4.522 5.154 14.784 1.00 93.25 112 SER A CA 1
ATOM 952 C C . SER A 1 112 ? 3.027 5.419 14.609 1.00 93.25 112 SER A C 1
ATOM 954 O O . SER A 1 112 ? 2.405 4.877 13.702 1.00 93.25 112 SER A O 1
ATOM 956 N N . SER A 1 113 ? 2.463 6.290 15.448 1.00 91.88 113 SER A N 1
ATOM 957 C CA . SER A 1 113 ? 1.117 6.857 15.276 1.00 91.88 113 SER A CA 1
ATOM 958 C C . SER A 1 113 ? 1.047 7.944 14.196 1.00 91.88 113 SER A C 1
ATOM 960 O O . SER A 1 113 ? -0.048 8.379 13.839 1.00 91.88 113 SER A O 1
ATOM 962 N N . ASN A 1 114 ? 2.188 8.360 13.633 1.00 93.94 114 ASN A N 1
ATOM 963 C CA . ASN A 1 114 ? 2.271 9.277 12.493 1.00 93.94 114 ASN A CA 1
ATOM 964 C C . ASN A 1 114 ? 1.994 8.544 11.173 1.00 93.94 114 ASN A C 1
ATOM 966 O O . ASN A 1 114 ? 2.765 8.649 10.220 1.00 93.94 114 ASN A O 1
ATOM 970 N N . ILE A 1 115 ? 0.923 7.758 11.134 1.00 95.50 115 ILE A N 1
ATOM 971 C CA . ILE A 1 115 ? 0.354 7.228 9.899 1.00 95.50 115 ILE A CA 1
ATOM 972 C C . ILE A 1 115 ? -0.967 7.945 9.632 1.00 95.50 115 ILE A C 1
ATOM 974 O O . ILE A 1 115 ? -1.696 8.315 10.557 1.00 95.50 115 ILE A O 1
ATOM 978 N N . TYR A 1 116 ? -1.264 8.165 8.362 1.00 96.00 116 TYR A N 1
ATOM 979 C CA . TYR A 1 116 ? -2.461 8.847 7.901 1.00 96.00 116 TYR A CA 1
ATOM 980 C C . TYR A 1 116 ? -3.278 7.854 7.090 1.00 96.00 116 TYR A C 1
ATOM 982 O O . TYR A 1 116 ? -2.730 7.102 6.284 1.00 96.00 116 TYR A O 1
ATOM 990 N N . TRP A 1 117 ? -4.579 7.821 7.331 1.00 97.50 117 TRP A N 1
ATOM 991 C CA . TRP A 1 117 ? -5.483 6.908 6.655 1.00 97.50 117 TRP A CA 1
ATOM 992 C C . TRP A 1 117 ? -6.791 7.617 6.344 1.00 97.50 117 TRP A C 1
ATOM 994 O O . TRP A 1 117 ? -7.243 8.473 7.106 1.00 97.50 117 TRP A O 1
ATOM 1004 N N . GLU A 1 118 ? -7.387 7.240 5.225 1.00 96.19 118 GLU A N 1
ATOM 1005 C CA . GLU A 1 118 ? -8.789 7.503 4.938 1.00 96.19 118 GLU A CA 1
ATOM 1006 C C . GLU A 1 118 ? -9.652 6.314 5.384 1.00 96.19 118 GLU A C 1
ATOM 1008 O O . GLU A 1 118 ? -9.184 5.374 6.026 1.00 96.19 118 GLU A O 1
ATOM 1013 N N . ASP A 1 119 ? -10.947 6.370 5.091 1.00 95.12 119 ASP A N 1
ATOM 1014 C CA . ASP A 1 119 ? -11.889 5.354 5.543 1.00 95.12 119 ASP A CA 1
ATOM 1015 C C . ASP A 1 119 ? -11.687 3.986 4.865 1.00 95.12 119 ASP A C 1
ATOM 1017 O O . ASP A 1 119 ? -11.339 3.895 3.685 1.00 95.12 119 ASP A O 1
ATOM 1021 N N . GLY A 1 120 ? -11.950 2.908 5.605 1.00 94.62 120 GLY A N 1
ATOM 1022 C CA . GLY A 1 120 ? -11.945 1.544 5.077 1.00 94.62 120 GLY A CA 1
ATOM 1023 C C . GLY A 1 120 ? -10.555 0.945 4.854 1.00 94.62 120 GLY A C 1
ATOM 1024 O O . GLY A 1 120 ? -10.434 -0.018 4.100 1.00 94.62 120 GLY A O 1
ATOM 1025 N N . VAL A 1 121 ? -9.504 1.493 5.470 1.00 97.56 121 VAL A N 1
ATOM 1026 C CA . VAL A 1 121 ? -8.152 0.921 5.364 1.00 97.56 121 VAL A CA 1
ATOM 1027 C C . VAL A 1 121 ? -8.048 -0.345 6.212 1.00 97.56 121 VAL A C 1
ATOM 1029 O O . VAL A 1 121 ? -8.496 -0.371 7.359 1.00 97.56 121 VAL A O 1
ATOM 1032 N N . LEU A 1 122 ? -7.426 -1.392 5.672 1.00 97.88 122 LEU A N 1
ATOM 1033 C CA . LEU A 1 122 ? -7.241 -2.665 6.363 1.00 97.88 122 LEU A CA 1
ATOM 1034 C C . LEU A 1 122 ? -5.782 -3.121 6.310 1.00 97.88 122 LEU A C 1
ATOM 1036 O O . LEU A 1 122 ? -5.192 -3.221 5.235 1.00 97.88 122 LEU A O 1
ATOM 1040 N N . ILE A 1 123 ? -5.214 -3.435 7.473 1.00 98.38 123 ILE A N 1
ATOM 1041 C CA . ILE A 1 123 ? -3.847 -3.937 7.627 1.00 98.38 123 ILE A CA 1
ATOM 1042 C C . ILE A 1 123 ? -3.889 -5.352 8.200 1.00 98.38 123 ILE A C 1
ATOM 1044 O O . ILE A 1 123 ? -4.429 -5.578 9.286 1.00 98.38 123 ILE A O 1
ATOM 1048 N N . GLY A 1 124 ? -3.305 -6.290 7.461 1.00 98.00 124 GLY A N 1
ATOM 1049 C CA . GLY A 1 124 ? -3.288 -7.706 7.789 1.00 98.00 124 GLY A CA 1
ATOM 1050 C C . GLY A 1 124 ? -2.284 -8.122 8.860 1.00 98.00 124 GLY A C 1
ATOM 1051 O O . GLY A 1 124 ? -1.598 -7.302 9.479 1.00 98.00 124 GLY A O 1
ATOM 1052 N N . LYS A 1 125 ? -2.216 -9.434 9.100 1.00 97.44 125 LYS A N 1
ATOM 1053 C CA . LYS A 1 125 ? -1.396 -10.017 10.172 1.00 97.44 125 LYS A CA 1
ATOM 1054 C C . LYS A 1 125 ? 0.093 -9.954 9.834 1.00 97.44 125 LYS A C 1
ATOM 1056 O O . LYS A 1 125 ? 0.473 -10.047 8.668 1.00 97.44 125 LYS A O 1
ATOM 1061 N N . ASN A 1 126 ? 0.948 -9.878 10.856 1.00 97.75 126 ASN A N 1
ATOM 1062 C CA . ASN A 1 126 ? 2.411 -9.828 10.696 1.00 97.75 126 ASN A CA 1
ATOM 1063 C C . ASN A 1 126 ? 2.915 -8.716 9.745 1.00 97.75 126 ASN A C 1
ATOM 1065 O O . ASN A 1 126 ? 4.028 -8.806 9.227 1.00 97.75 126 ASN A O 1
ATOM 1069 N N . CYS A 1 127 ? 2.113 -7.683 9.474 1.00 98.25 127 CYS A N 1
ATOM 1070 C CA . CYS A 1 127 ? 2.542 -6.560 8.648 1.00 98.25 127 CYS A CA 1
ATOM 1071 C C . CYS A 1 127 ? 3.518 -5.660 9.409 1.00 98.25 127 CYS A C 1
ATOM 1073 O O . CYS A 1 127 ? 3.420 -5.515 10.625 1.00 98.25 127 CYS A O 1
ATOM 1075 N N . SER A 1 128 ? 4.418 -4.989 8.695 1.00 98.44 128 SER A N 1
ATOM 1076 C CA . SER A 1 128 ? 5.297 -3.962 9.263 1.00 98.44 128 SER A CA 1
ATOM 1077 C C . SER A 1 128 ? 5.025 -2.624 8.589 1.00 98.44 128 SER A C 1
ATOM 1079 O O . SER A 1 128 ? 5.237 -2.476 7.386 1.00 98.44 128 SER A O 1
ATOM 1081 N N . ILE A 1 129 ? 4.535 -1.654 9.358 1.00 98.31 129 ILE A N 1
ATOM 1082 C CA . ILE A 1 129 ? 4.130 -0.334 8.876 1.00 98.31 129 ILE A CA 1
ATOM 1083 C C . ILE A 1 129 ? 5.074 0.718 9.460 1.00 98.31 129 ILE A C 1
ATOM 1085 O O . ILE A 1 129 ? 5.199 0.863 10.679 1.00 98.31 129 ILE A O 1
ATOM 1089 N N . GLY A 1 130 ? 5.764 1.430 8.572 1.00 97.62 130 GLY A N 1
ATOM 1090 C CA . GLY A 1 130 ? 6.698 2.505 8.886 1.00 97.62 130 GLY A CA 1
ATOM 1091 C C . GLY A 1 130 ? 6.042 3.820 9.326 1.00 97.62 130 GLY A C 1
ATOM 1092 O O . GLY A 1 130 ? 4.900 3.876 9.772 1.00 97.62 130 GLY A O 1
ATOM 1093 N N . HIS A 1 131 ? 6.807 4.900 9.211 1.00 95.75 131 HIS A N 1
ATOM 1094 C CA . HIS A 1 131 ? 6.452 6.255 9.636 1.00 95.75 131 HIS A CA 1
ATOM 1095 C C . HIS A 1 131 ? 5.972 7.100 8.457 1.00 95.75 131 HIS A C 1
ATOM 1097 O O . HIS A 1 131 ? 6.482 6.939 7.349 1.00 95.75 131 HIS A O 1
ATOM 1103 N N . TYR A 1 132 ? 5.080 8.060 8.709 1.00 95.88 132 TYR A N 1
ATOM 1104 C CA . TYR A 1 132 ? 4.635 9.052 7.722 1.00 95.88 132 TYR A CA 1
ATOM 1105 C C . TYR A 1 132 ? 4.078 8.414 6.448 1.00 95.88 132 TYR A C 1
ATOM 1107 O O . TYR A 1 132 ? 4.343 8.869 5.338 1.00 95.88 132 TYR A O 1
ATOM 1115 N N . ILE A 1 133 ? 3.348 7.312 6.613 1.00 96.62 133 ILE A N 1
ATOM 1116 C CA . ILE A 1 133 ? 2.674 6.635 5.508 1.00 96.62 133 ILE A CA 1
ATOM 1117 C C . ILE A 1 133 ? 1.283 7.229 5.356 1.00 96.62 133 ILE A C 1
ATOM 1119 O O . ILE A 1 133 ? 0.610 7.480 6.358 1.00 96.62 133 ILE A O 1
ATOM 1123 N N . TYR A 1 134 ? 0.858 7.418 4.112 1.00 97.75 134 TYR A N 1
ATOM 1124 C CA . TYR A 1 134 ? -0.521 7.742 3.779 1.00 97.75 134 TYR A CA 1
ATOM 1125 C C . TYR A 1 134 ? -1.193 6.553 3.092 1.00 97.75 134 TYR A C 1
ATOM 1127 O O . TYR A 1 134 ? -0.684 6.031 2.097 1.00 97.75 134 TYR A O 1
ATOM 1135 N N . PHE A 1 135 ? -2.355 6.168 3.611 1.00 97.94 135 PHE A N 1
ATOM 1136 C CA . PHE A 1 135 ? -3.257 5.190 3.020 1.00 97.94 135 PHE A CA 1
ATOM 1137 C C . PHE A 1 135 ? -4.537 5.888 2.552 1.00 97.94 135 PHE A C 1
ATOM 1139 O O . PHE A 1 135 ? -5.271 6.458 3.361 1.00 97.94 135 PHE A O 1
ATOM 1146 N N . GLY A 1 136 ? -4.816 5.835 1.253 1.00 96.69 136 GLY A N 1
ATOM 1147 C CA . GLY A 1 136 ? -6.081 6.288 0.685 1.00 96.69 136 GLY A CA 1
ATOM 1148 C C . GLY A 1 136 ? -7.250 5.383 1.075 1.00 96.69 136 GLY A C 1
ATOM 1149 O O . GLY A 1 136 ? -7.077 4.319 1.676 1.00 96.69 136 GLY A O 1
ATOM 1150 N N . LYS A 1 137 ? -8.463 5.806 0.721 1.00 95.00 137 LYS A N 1
ATOM 1151 C CA . LYS A 1 137 ? -9.696 5.090 1.059 1.00 95.00 137 LYS A CA 1
ATOM 1152 C C . LYS A 1 137 ? -9.662 3.641 0.564 1.00 95.00 137 LYS A C 1
ATOM 1154 O O . LYS A 1 137 ? -9.205 3.377 -0.542 1.00 95.00 137 LYS A O 1
ATOM 1159 N N . ASN A 1 138 ? -10.188 2.699 1.344 1.00 95.19 138 ASN A N 1
ATOM 1160 C CA . ASN A 1 138 ? -10.289 1.276 0.985 1.00 95.19 138 ASN A CA 1
ATOM 1161 C C . ASN A 1 138 ? -8.956 0.583 0.621 1.00 95.19 138 ASN A C 1
ATOM 1163 O O . ASN A 1 138 ? -8.969 -0.434 -0.076 1.00 95.19 138 ASN A O 1
ATOM 1167 N N . VAL A 1 139 ? -7.804 1.104 1.053 1.00 96.50 139 VAL A N 1
ATOM 1168 C CA . VAL A 1 139 ? -6.527 0.404 0.850 1.00 96.50 139 VAL A CA 1
ATOM 1169 C C . VAL A 1 139 ? -6.473 -0.855 1.706 1.00 96.50 139 VAL A C 1
ATOM 1171 O O . VAL A 1 139 ? -6.781 -0.826 2.896 1.00 96.50 139 VAL A O 1
ATOM 1174 N N . THR A 1 140 ? -6.027 -1.961 1.115 1.00 97.25 140 THR A N 1
ATOM 1175 C CA . THR A 1 140 ? -5.799 -3.217 1.838 1.00 97.25 140 THR A CA 1
ATOM 1176 C C . THR A 1 140 ? -4.334 -3.622 1.740 1.00 97.25 140 THR A C 1
ATOM 1178 O O . THR A 1 140 ? -3.806 -3.802 0.644 1.00 97.25 140 THR A O 1
ATOM 1181 N N . VAL A 1 141 ? -3.686 -3.807 2.890 1.00 98.06 141 VAL A N 1
ATOM 1182 C CA . VAL A 1 141 ? -2.341 -4.382 3.004 1.00 98.06 141 VAL A CA 1
ATOM 1183 C C . VAL A 1 141 ? -2.472 -5.785 3.575 1.00 98.06 141 VAL A C 1
ATOM 1185 O O . VAL A 1 141 ? -2.842 -5.955 4.734 1.00 98.06 141 VAL A O 1
ATOM 1188 N N . SER A 1 142 ? -2.197 -6.788 2.751 1.00 97.12 142 SER A N 1
ATOM 1189 C CA . SER A 1 142 ? -2.328 -8.198 3.104 1.00 97.12 142 SER A CA 1
ATOM 1190 C C . SER A 1 142 ? -1.157 -8.696 3.956 1.00 97.12 142 SER A C 1
ATOM 1192 O O . SER A 1 142 ? -0.174 -7.993 4.176 1.00 97.12 142 SER A O 1
ATOM 1194 N N . ASP A 1 143 ? -1.288 -9.921 4.448 1.00 97.94 143 ASP A N 1
ATOM 1195 C CA . ASP A 1 143 ? -0.441 -10.522 5.476 1.00 97.94 143 ASP A CA 1
ATOM 1196 C C . ASP A 1 143 ? 1.056 -10.504 5.147 1.00 97.94 143 ASP A C 1
ATOM 1198 O O . ASP A 1 143 ? 1.458 -10.724 4.004 1.00 97.94 143 ASP A O 1
ATOM 1202 N N . PHE A 1 144 ? 1.892 -10.345 6.177 1.00 98.19 144 PHE A N 1
ATOM 1203 C CA . PHE A 1 144 ? 3.362 -10.373 6.091 1.00 98.19 144 PHE A CA 1
ATOM 1204 C C . PHE A 1 144 ? 3.981 -9.274 5.213 1.00 98.19 144 PHE A C 1
ATOM 1206 O O . PHE A 1 144 ? 5.180 -9.305 4.924 1.00 98.19 144 PHE A O 1
ATOM 1213 N N . SER A 1 145 ? 3.193 -8.291 4.782 1.00 98.31 145 SER A N 1
ATOM 1214 C CA . SER A 1 145 ? 3.685 -7.215 3.931 1.00 98.31 145 SER A CA 1
ATOM 1215 C C . SER A 1 145 ? 4.349 -6.104 4.735 1.00 98.31 145 SER A C 1
ATOM 1217 O O . SER A 1 145 ? 4.014 -5.826 5.889 1.00 98.31 145 SER A O 1
ATOM 1219 N N . THR A 1 146 ? 5.330 -5.454 4.118 1.00 98.56 146 THR A N 1
ATOM 1220 C CA . THR A 1 146 ? 6.086 -4.362 4.735 1.00 98.56 146 THR A CA 1
ATOM 1221 C C . THR A 1 146 ? 5.909 -3.091 3.929 1.00 98.56 146 THR A C 1
ATOM 1223 O O . THR A 1 146 ? 6.287 -3.046 2.760 1.00 98.56 146 THR A O 1
ATOM 1226 N N . ILE A 1 147 ? 5.394 -2.042 4.568 1.00 98.25 147 ILE A N 1
ATOM 1227 C CA . ILE A 1 147 ? 5.303 -0.701 3.994 1.00 98.25 147 ILE A CA 1
ATOM 1228 C C . ILE A 1 147 ? 6.288 0.197 4.739 1.00 98.25 147 ILE A C 1
ATOM 1230 O O . ILE A 1 147 ? 6.114 0.475 5.924 1.00 98.25 147 ILE A O 1
ATOM 1234 N N . ASN A 1 148 ? 7.346 0.636 4.062 1.00 97.12 148 ASN A N 1
ATOM 1235 C CA . ASN A 1 148 ? 8.378 1.471 4.672 1.00 97.12 148 ASN A CA 1
ATOM 1236 C C . ASN A 1 148 ? 8.017 2.964 4.677 1.00 97.12 148 ASN A C 1
ATOM 1238 O O . ASN A 1 148 ? 7.052 3.406 4.053 1.00 97.12 148 ASN A O 1
ATOM 1242 N N . ASN A 1 149 ? 8.815 3.742 5.413 1.00 96.50 149 ASN A N 1
ATOM 1243 C CA . ASN A 1 149 ? 8.520 5.138 5.740 1.00 96.50 149 ASN A CA 1
ATOM 1244 C C . ASN A 1 149 ? 8.306 6.037 4.507 1.00 96.50 149 ASN A C 1
ATOM 1246 O O . ASN A 1 149 ? 8.947 5.849 3.469 1.00 96.50 149 ASN A O 1
ATOM 1250 N N . ASN A 1 150 ? 7.508 7.092 4.691 1.00 96.00 150 ASN A N 1
ATOM 1251 C CA . ASN A 1 150 ? 7.245 8.150 3.708 1.00 96.00 150 ASN A CA 1
ATOM 1252 C C . ASN A 1 150 ? 6.631 7.638 2.396 1.00 96.00 150 ASN A C 1
ATOM 1254 O O . ASN A 1 150 ? 6.893 8.197 1.333 1.00 96.00 150 ASN A O 1
ATOM 1258 N N . SER A 1 151 ? 5.871 6.546 2.455 1.00 96.38 151 SER A N 1
ATOM 1259 C CA . SER A 1 151 ? 5.199 5.983 1.282 1.00 96.38 151 SER A CA 1
ATOM 1260 C C . SER A 1 151 ? 3.764 6.494 1.174 1.00 96.38 151 SER A C 1
ATOM 1262 O O . SER A 1 151 ? 3.110 6.771 2.181 1.00 96.38 151 SER A O 1
ATOM 1264 N N . TYR A 1 152 ? 3.273 6.591 -0.055 1.00 97.81 152 TYR A N 1
ATOM 1265 C CA . TYR A 1 152 ? 1.904 6.970 -0.381 1.00 97.81 152 TYR A CA 1
ATOM 1266 C C . TYR A 1 152 ? 1.232 5.819 -1.120 1.00 97.81 152 TYR A C 1
ATOM 1268 O O . TYR A 1 152 ? 1.773 5.334 -2.112 1.00 97.81 152 TYR A O 1
ATOM 1276 N N . ILE A 1 153 ? 0.062 5.391 -0.653 1.00 98.19 153 ILE A N 1
ATOM 1277 C CA . ILE A 1 153 ? -0.738 4.357 -1.312 1.00 98.19 153 ILE A CA 1
ATOM 1278 C C . ILE A 1 153 ? -2.131 4.926 -1.574 1.00 98.19 153 ILE A C 1
ATOM 1280 O O . ILE A 1 153 ? -2.856 5.242 -0.633 1.00 98.19 153 ILE A O 1
ATOM 1284 N N . GLY A 1 154 ? -2.485 5.080 -2.849 1.00 96.75 154 GLY A N 1
ATOM 1285 C CA . GLY A 1 154 ? -3.741 5.674 -3.299 1.00 96.75 154 GLY A CA 1
ATOM 1286 C C . GLY A 1 154 ? -4.972 4.804 -3.045 1.00 96.75 154 GLY A C 1
ATOM 1287 O O . GLY A 1 154 ? -4.866 3.617 -2.739 1.00 96.75 154 GLY A O 1
ATOM 1288 N N . GLU A 1 155 ? -6.150 5.414 -3.191 1.00 94.81 155 GLU A N 1
ATOM 1289 C CA . GLU A 1 155 ? -7.465 4.810 -2.940 1.00 94.81 155 GLU A CA 1
ATOM 1290 C C . GLU A 1 155 ? -7.635 3.471 -3.662 1.00 94.81 155 GLU A C 1
ATOM 1292 O O . GLU A 1 155 ? -7.279 3.337 -4.827 1.00 94.81 155 GLU A O 1
ATOM 1297 N N . GLY A 1 156 ? -8.235 2.493 -2.985 1.00 92.44 156 GLY A N 1
ATOM 1298 C CA . GLY A 1 156 ? -8.646 1.217 -3.568 1.00 92.44 156 GLY A CA 1
ATOM 1299 C C . GLY A 1 156 ? -7.491 0.307 -3.977 1.00 92.44 156 GLY A C 1
ATOM 1300 O O . GLY A 1 156 ? -7.733 -0.710 -4.623 1.00 92.44 156 GLY A O 1
ATOM 1301 N N . SER A 1 157 ? -6.252 0.660 -3.632 1.00 95.50 157 SER A N 1
ATOM 1302 C CA . SER A 1 157 ? -5.090 -0.168 -3.933 1.00 95.50 157 SER A CA 1
ATOM 1303 C C . SER A 1 157 ? -4.996 -1.379 -3.001 1.00 95.50 157 SER A C 1
ATOM 1305 O O . SER A 1 157 ? -5.274 -1.301 -1.800 1.00 95.50 157 SER A O 1
ATOM 1307 N N . PHE A 1 158 ? -4.556 -2.503 -3.559 1.00 95.88 158 PHE A N 1
ATOM 1308 C CA . PHE A 1 158 ? -4.326 -3.757 -2.852 1.00 95.88 158 PHE A CA 1
ATOM 1309 C C . PHE A 1 158 ? -2.841 -4.114 -2.879 1.00 95.88 158 PHE A C 1
ATOM 1311 O O . PHE A 1 158 ? -2.234 -4.201 -3.946 1.00 95.88 158 PHE A O 1
ATOM 1318 N N . ILE A 1 159 ? -2.274 -4.362 -1.700 1.00 97.75 159 ILE A N 1
ATOM 1319 C CA . ILE A 1 159 ? -0.913 -4.865 -1.531 1.00 97.75 159 ILE A CA 1
ATOM 1320 C C . ILE A 1 159 ? -0.993 -6.314 -1.054 1.00 97.75 159 ILE A C 1
ATOM 1322 O O . ILE A 1 159 ? -1.369 -6.586 0.086 1.00 97.75 159 ILE A O 1
ATOM 1326 N N . GLY A 1 160 ? -0.632 -7.242 -1.930 1.00 96.69 160 GLY A N 1
ATOM 1327 C CA . GLY A 1 160 ? -0.648 -8.680 -1.706 1.00 96.69 160 GLY A CA 1
ATOM 1328 C C . GLY A 1 160 ? 0.341 -9.121 -0.639 1.00 96.69 160 GLY A C 1
ATOM 1329 O O . GLY A 1 160 ? 1.199 -8.354 -0.208 1.00 96.69 160 GLY A O 1
ATOM 1330 N N . SER A 1 161 ? 0.191 -10.361 -0.179 1.00 97.50 161 SER A N 1
ATOM 1331 C CA . SER A 1 161 ? 0.944 -10.897 0.958 1.00 97.50 161 SER A CA 1
ATOM 1332 C C . SER A 1 161 ? 2.440 -11.030 0.672 1.00 97.50 161 SER A C 1
ATOM 1334 O O . SER A 1 161 ? 2.820 -11.371 -0.451 1.00 97.50 161 SER A O 1
ATOM 1336 N N . ASN A 1 162 ? 3.278 -10.871 1.697 1.00 98.25 162 ASN A N 1
ATOM 1337 C CA . ASN A 1 162 ? 4.748 -10.902 1.607 1.00 98.25 162 ASN A CA 1
ATOM 1338 C C . ASN A 1 162 ? 5.346 -9.861 0.642 1.00 98.25 162 ASN A C 1
ATOM 1340 O O . ASN A 1 162 ? 6.492 -10.004 0.205 1.00 98.25 162 ASN A O 1
ATOM 1344 N N . SER A 1 163 ? 4.586 -8.829 0.276 1.00 98.38 163 SER A N 1
ATOM 1345 C CA . SER A 1 163 ? 5.083 -7.767 -0.592 1.00 98.38 163 SER A CA 1
ATOM 1346 C C . SER A 1 163 ? 5.786 -6.692 0.233 1.00 98.38 163 SER A C 1
ATOM 1348 O O . SER A 1 163 ? 5.416 -6.386 1.369 1.00 98.38 163 SER A O 1
ATOM 1350 N N . VAL A 1 164 ? 6.839 -6.115 -0.333 1.00 98.50 164 VAL A N 1
ATOM 1351 C CA . VAL A 1 164 ? 7.681 -5.119 0.328 1.00 98.50 164 VAL A CA 1
ATOM 1352 C C . VAL A 1 164 ? 7.684 -3.851 -0.499 1.00 98.50 164 VAL A C 1
ATOM 1354 O O . VAL A 1 164 ? 8.161 -3.849 -1.629 1.00 98.50 164 VAL A O 1
ATOM 1357 N N . LEU A 1 165 ? 7.210 -2.764 0.097 1.00 97.75 165 LEU A N 1
ATOM 1358 C CA . LEU A 1 165 ? 7.321 -1.417 -0.438 1.00 97.75 165 LEU A CA 1
ATOM 1359 C C . LEU A 1 165 ? 8.412 -0.704 0.352 1.00 97.75 165 LEU A C 1
ATOM 1361 O O . LEU A 1 165 ? 8.340 -0.568 1.580 1.00 97.75 165 LEU A O 1
ATOM 1365 N N . LYS A 1 166 ? 9.471 -0.295 -0.335 1.00 96.00 166 LYS A N 1
ATOM 1366 C CA . LYS A 1 166 ? 10.580 0.456 0.252 1.00 96.00 166 LYS A CA 1
ATOM 1367 C C . LYS A 1 166 ? 10.228 1.934 0.409 1.00 96.00 166 LYS A C 1
ATOM 1369 O O . LYS A 1 166 ? 9.150 2.388 0.031 1.00 96.00 166 LYS A O 1
ATOM 1374 N N . TYR A 1 167 ? 11.121 2.654 1.080 1.00 93.19 167 TYR A N 1
ATOM 1375 C CA . TYR A 1 167 ? 10.925 4.044 1.476 1.00 93.19 167 TYR A CA 1
ATOM 1376 C C . TYR A 1 167 ? 10.588 4.936 0.282 1.00 93.19 167 TYR A C 1
ATOM 1378 O O . TYR A 1 167 ? 11.131 4.729 -0.801 1.00 93.19 167 TYR A O 1
ATOM 1386 N N . LYS A 1 168 ? 9.770 5.972 0.510 1.00 94.56 168 LYS A N 1
ATOM 1387 C CA . LYS A 1 168 ? 9.471 6.997 -0.505 1.00 94.56 168 LYS A CA 1
ATOM 1388 C C . LYS A 1 168 ? 8.889 6.419 -1.804 1.00 94.56 168 LYS A C 1
ATOM 1390 O O . LYS A 1 168 ? 9.208 6.888 -2.896 1.00 94.56 168 LYS A O 1
ATOM 1395 N N . THR A 1 169 ? 8.026 5.414 -1.679 1.00 96.25 169 THR A N 1
ATOM 1396 C CA . THR A 1 169 ? 7.280 4.848 -2.808 1.00 96.25 169 THR A CA 1
ATOM 1397 C C . THR A 1 169 ? 5.930 5.545 -2.941 1.00 96.25 169 THR A C 1
ATOM 1399 O O . THR A 1 169 ? 5.187 5.634 -1.962 1.00 96.25 169 THR A O 1
ATOM 1402 N N . TYR A 1 170 ? 5.598 6.005 -4.144 1.00 97.44 170 TYR A N 1
ATOM 1403 C CA . TYR A 1 170 ? 4.270 6.487 -4.504 1.00 97.44 170 TYR A CA 1
ATOM 1404 C C . TYR A 1 170 ? 3.538 5.438 -5.334 1.00 97.44 170 TYR A C 1
ATOM 1406 O O . TYR A 1 170 ? 4.021 5.017 -6.385 1.00 97.44 170 TYR A O 1
ATOM 1414 N N . ILE A 1 171 ? 2.357 5.047 -4.869 1.00 97.88 171 ILE A N 1
ATOM 1415 C CA . ILE A 1 171 ? 1.415 4.196 -5.589 1.00 97.88 171 ILE A CA 1
ATOM 1416 C C . ILE A 1 171 ? 0.128 4.985 -5.753 1.00 97.88 171 ILE A C 1
ATOM 1418 O O . ILE A 1 171 ? -0.472 5.411 -4.765 1.00 97.88 171 ILE A O 1
ATOM 1422 N N . GLY A 1 172 ? -0.294 5.160 -6.998 1.00 96.62 172 GLY A N 1
ATOM 1423 C CA . GLY A 1 172 ? -1.547 5.791 -7.370 1.00 96.62 172 GLY A CA 1
ATOM 1424 C C . GLY A 1 172 ? -2.764 4.987 -6.921 1.00 96.62 172 GLY A C 1
ATOM 1425 O O . GLY A 1 172 ? -2.684 4.014 -6.167 1.00 96.62 172 GLY A O 1
ATOM 1426 N N . ASN A 1 173 ? -3.927 5.393 -7.394 1.00 94.88 173 ASN A N 1
ATOM 1427 C CA . ASN A 1 173 ? -5.187 4.768 -7.035 1.00 94.88 173 ASN A CA 1
ATOM 1428 C C . ASN A 1 173 ? -5.403 3.460 -7.802 1.00 94.88 173 ASN A C 1
ATOM 1430 O O . ASN A 1 173 ? -5.018 3.321 -8.963 1.00 94.88 173 ASN A O 1
ATOM 1434 N N . TYR A 1 174 ? -6.116 2.539 -7.166 1.00 93.25 174 TYR A N 1
ATOM 1435 C CA . TYR A 1 174 ? -6.631 1.309 -7.752 1.00 93.25 174 TYR A CA 1
ATOM 1436 C C . TYR A 1 174 ? -5.541 0.397 -8.313 1.00 93.25 174 TYR A C 1
ATOM 1438 O O . TYR A 1 174 ? -5.780 -0.285 -9.297 1.00 93.25 174 TYR A O 1
ATOM 1446 N N . ASN A 1 175 ? -4.347 0.381 -7.721 1.00 95.12 175 ASN A N 1
ATOM 1447 C CA . ASN A 1 175 ? -3.301 -0.554 -8.122 1.00 95.12 175 ASN A CA 1
ATOM 1448 C C . ASN A 1 175 ? -3.487 -1.903 -7.427 1.00 95.12 175 ASN A C 1
ATOM 1450 O O . ASN A 1 175 ? -3.779 -1.956 -6.232 1.00 95.12 175 ASN A O 1
ATOM 1454 N N . ILE A 1 176 ? -3.248 -2.995 -8.147 1.00 95.44 176 ILE A N 1
ATOM 1455 C CA . ILE A 1 176 ? -3.193 -4.340 -7.573 1.00 95.44 176 ILE A CA 1
ATOM 1456 C C . ILE A 1 176 ? -1.759 -4.832 -7.653 1.00 95.44 176 ILE A C 1
ATOM 1458 O O . ILE A 1 176 ? -1.226 -5.063 -8.734 1.00 95.44 176 ILE A O 1
ATOM 1462 N N . ILE A 1 177 ? -1.144 -5.014 -6.493 1.00 96.81 177 ILE A N 1
ATOM 1463 C CA . ILE A 1 177 ? 0.155 -5.658 -6.354 1.00 96.81 177 ILE A CA 1
ATOM 1464 C C . ILE A 1 177 ? -0.101 -7.028 -5.753 1.00 96.81 177 ILE A C 1
ATOM 1466 O O . ILE A 1 177 ? -0.517 -7.119 -4.606 1.00 96.81 177 ILE A O 1
ATOM 1470 N N . ASP A 1 178 ? 0.118 -8.098 -6.508 1.00 95.56 178 ASP A N 1
ATOM 1471 C CA . ASP A 1 178 ? -0.046 -9.466 -6.017 1.00 95.56 178 ASP A CA 1
ATOM 1472 C C . ASP A 1 178 ? 1.079 -9.824 -5.015 1.00 95.56 178 ASP A C 1
ATOM 1474 O O . ASP A 1 178 ? 1.881 -8.983 -4.589 1.00 95.56 178 ASP A O 1
ATOM 1478 N N . LYS A 1 179 ? 1.129 -11.077 -4.574 1.00 96.56 179 LYS A N 1
ATOM 1479 C CA . LYS A 1 179 ? 2.059 -11.571 -3.560 1.00 96.56 179 LYS A CA 1
ATOM 1480 C C . LYS A 1 179 ? 3.532 -11.515 -3.974 1.00 96.56 179 LYS A C 1
ATOM 1482 O O . LYS A 1 179 ? 3.883 -11.663 -5.145 1.00 96.56 179 LYS A O 1
ATOM 1487 N N . ASN A 1 180 ? 4.398 -11.432 -2.965 1.00 98.12 180 ASN A N 1
ATOM 1488 C CA . ASN A 1 180 ? 5.858 -11.537 -3.074 1.00 98.12 180 ASN A CA 1
ATOM 1489 C C . ASN A 1 180 ? 6.528 -10.462 -3.954 1.00 98.12 180 ASN A C 1
ATOM 1491 O O . ASN A 1 180 ? 7.639 -10.674 -4.443 1.00 98.12 180 ASN A O 1
ATOM 1495 N N . ASN A 1 181 ? 5.880 -9.318 -4.169 1.00 98.38 181 ASN A N 1
ATOM 1496 C CA . ASN A 1 181 ? 6.463 -8.233 -4.951 1.00 98.38 181 ASN A CA 1
ATOM 1497 C C . ASN A 1 181 ? 7.447 -7.414 -4.111 1.00 98.38 181 ASN A C 1
ATOM 1499 O O . ASN A 1 181 ? 7.174 -7.087 -2.955 1.00 98.38 181 ASN A O 1
ATOM 1503 N N . LYS A 1 182 ? 8.591 -7.045 -4.692 1.00 98.31 182 LYS A N 1
ATOM 1504 C CA . LYS A 1 182 ? 9.599 -6.192 -4.047 1.00 98.31 182 LYS A CA 1
ATOM 1505 C C . LYS A 1 182 ? 9.729 -4.885 -4.817 1.00 98.31 182 LYS A C 1
ATOM 1507 O O . LYS A 1 182 ? 10.223 -4.867 -5.937 1.00 98.31 182 LYS A O 1
ATOM 1512 N N . ILE A 1 183 ? 9.285 -3.799 -4.203 1.00 97.44 183 ILE A N 1
ATOM 1513 C CA . ILE A 1 183 ? 9.067 -2.511 -4.854 1.00 97.44 183 ILE A CA 1
ATOM 1514 C C . ILE A 1 183 ? 9.936 -1.440 -4.185 1.00 97.44 183 ILE A C 1
ATOM 1516 O O . ILE A 1 183 ? 9.934 -1.302 -2.960 1.00 97.44 183 ILE A O 1
ATOM 1520 N N . GLY A 1 184 ? 10.686 -0.689 -4.993 1.00 92.50 184 GLY A N 1
ATOM 1521 C CA . GLY A 1 184 ? 11.633 0.338 -4.555 1.00 92.50 184 GLY A CA 1
ATOM 1522 C C . GLY A 1 184 ? 12.948 -0.234 -4.016 1.00 92.50 184 GLY A C 1
ATOM 1523 O O . GLY A 1 184 ? 13.533 0.329 -3.090 1.00 92.50 184 GLY A O 1
ATOM 1524 N N . LEU A 1 185 ? 13.406 -1.383 -4.527 1.00 88.12 185 LEU A N 1
ATOM 1525 C CA . LEU A 1 185 ? 14.709 -1.927 -4.135 1.00 88.12 185 LEU A CA 1
ATOM 1526 C C . LEU A 1 185 ? 15.856 -1.051 -4.653 1.00 88.12 185 LEU A C 1
ATOM 1528 O O . LEU A 1 185 ? 15.815 -0.566 -5.780 1.00 88.12 185 LEU A O 1
ATOM 1532 N N . PHE A 1 186 ? 16.885 -0.893 -3.821 1.00 82.94 186 PHE A N 1
ATOM 1533 C CA . PHE A 1 186 ? 18.187 -0.392 -4.244 1.00 82.94 186 PHE A CA 1
ATOM 1534 C C . PHE A 1 186 ? 19.072 -1.606 -4.506 1.00 82.94 186 PHE A C 1
ATOM 1536 O O . PHE A 1 186 ? 19.285 -2.406 -3.592 1.00 82.94 186 PHE A O 1
ATOM 1543 N N . PHE A 1 187 ? 19.562 -1.758 -5.730 1.00 73.56 187 PHE A N 1
ATOM 1544 C CA . PHE A 1 187 ? 20.699 -2.628 -5.985 1.00 73.56 187 PHE A CA 1
ATOM 1545 C C . PHE A 1 187 ? 21.932 -1.739 -6.048 1.00 73.56 187 PHE A C 1
ATOM 1547 O O . PHE A 1 187 ? 21.935 -0.738 -6.752 1.00 73.56 187 PHE A O 1
ATOM 1554 N N . ASP A 1 188 ? 22.961 -2.104 -5.285 1.00 53.16 188 ASP A N 1
ATOM 1555 C CA . ASP A 1 188 ? 24.197 -1.334 -5.062 1.00 53.16 188 ASP A CA 1
ATOM 1556 C C . ASP A 1 188 ? 25.077 -1.180 -6.317 1.00 53.16 188 ASP A C 1
ATOM 1558 O O . ASP A 1 188 ? 26.232 -0.765 -6.256 1.00 53.16 188 ASP A O 1
ATOM 1562 N N . GLN A 1 189 ? 24.540 -1.537 -7.482 1.00 59.66 189 GLN A N 1
ATOM 1563 C CA . GLN A 1 189 ? 25.165 -1.235 -8.751 1.00 59.66 189 GLN A CA 1
ATOM 1564 C C . GLN A 1 189 ? 25.034 0.270 -8.925 1.00 59.66 189 GLN A C 1
ATOM 1566 O O . GLN A 1 189 ? 23.940 0.780 -9.163 1.00 59.66 189 GLN A O 1
ATOM 1571 N N . ALA A 1 190 ? 26.145 0.977 -8.709 1.00 58.28 190 ALA A N 1
ATOM 1572 C CA . ALA A 1 190 ? 26.259 2.387 -9.023 1.00 58.28 190 ALA A CA 1
ATOM 1573 C C . ALA A 1 190 ? 25.642 2.593 -10.405 1.00 58.28 190 ALA A C 1
ATOM 1575 O O . ALA A 1 190 ? 26.164 2.065 -11.385 1.00 58.28 190 ALA A O 1
ATOM 1576 N N . ILE A 1 191 ? 24.499 3.286 -10.451 1.00 65.12 191 ILE A N 1
ATOM 1577 C CA . ILE A 1 191 ? 23.870 3.674 -11.709 1.00 65.12 191 ILE A CA 1
ATOM 1578 C C . ILE A 1 191 ? 24.979 4.338 -12.511 1.00 65.12 191 ILE A C 1
ATOM 1580 O O . ILE A 1 191 ? 25.570 5.313 -12.028 1.00 65.12 191 ILE A O 1
ATOM 1584 N N . ASP A 1 192 ? 25.319 3.754 -13.658 1.00 66.88 192 ASP A N 1
ATOM 1585 C CA . ASP A 1 192 ? 26.460 4.215 -14.427 1.00 66.88 192 ASP A CA 1
ATOM 1586 C C . ASP A 1 192 ? 26.196 5.673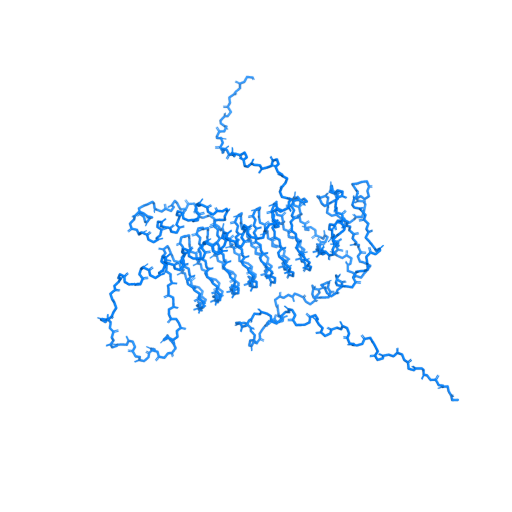 -14.805 1.00 66.88 192 ASP A C 1
ATOM 1588 O O . ASP A 1 192 ? 25.258 5.994 -15.538 1.00 66.88 192 ASP A O 1
ATOM 1592 N N . LYS A 1 193 ? 26.990 6.579 -14.228 1.00 68.56 193 LYS A N 1
ATOM 1593 C CA . LYS A 1 193 ? 26.822 8.019 -14.435 1.00 68.56 193 LYS A CA 1
ATOM 1594 C C . LYS A 1 193 ? 26.916 8.366 -15.919 1.00 68.56 193 LYS A C 1
ATOM 1596 O O . LYS A 1 193 ? 26.246 9.301 -16.344 1.00 68.56 193 LYS A O 1
ATOM 1601 N N . ASN A 1 194 ? 27.670 7.579 -16.688 1.00 68.00 194 ASN A N 1
ATOM 1602 C CA . ASN A 1 194 ? 27.811 7.762 -18.126 1.00 68.00 194 ASN A CA 1
ATOM 1603 C C . ASN A 1 194 ? 26.470 7.553 -18.853 1.00 68.00 194 ASN A C 1
ATOM 1605 O O . ASN A 1 194 ? 26.128 8.330 -19.737 1.00 68.00 194 ASN A O 1
ATOM 1609 N N . ILE A 1 195 ? 25.647 6.590 -18.414 1.00 69.44 195 ILE A N 1
ATOM 1610 C CA . ILE A 1 195 ? 24.325 6.322 -19.011 1.00 69.44 195 ILE A CA 1
ATOM 1611 C C . ILE A 1 195 ? 23.371 7.503 -18.799 1.00 69.44 195 ILE A C 1
ATOM 1613 O O . ILE A 1 195 ? 22.589 7.845 -19.685 1.00 69.44 195 ILE A O 1
ATOM 1617 N N . ILE A 1 196 ? 23.441 8.153 -17.633 1.00 70.38 196 ILE A N 1
ATOM 1618 C CA . ILE A 1 196 ? 22.595 9.315 -17.332 1.00 70.38 196 ILE A CA 1
ATOM 1619 C C . ILE A 1 196 ? 22.964 10.504 -18.224 1.00 70.38 196 ILE A C 1
ATOM 1621 O O . ILE A 1 196 ? 22.079 11.253 -18.626 1.00 70.38 196 ILE A O 1
ATOM 1625 N N . ASP A 1 197 ? 24.249 10.712 -18.512 1.00 75.06 197 ASP A N 1
ATOM 1626 C CA . ASP A 1 197 ? 24.697 11.894 -19.249 1.00 75.06 197 ASP A CA 1
ATOM 1627 C C . ASP A 1 197 ? 24.494 11.790 -20.768 1.00 75.06 197 ASP A C 1
ATOM 1629 O O . ASP A 1 197 ? 24.252 12.819 -21.408 1.00 75.06 197 ASP A O 1
ATOM 1633 N N . ASP A 1 198 ? 24.495 10.576 -21.325 1.00 78.81 198 ASP A N 1
ATOM 1634 C CA . ASP A 1 198 ? 24.356 10.351 -22.769 1.00 78.81 198 ASP A CA 1
ATOM 1635 C C . ASP A 1 198 ? 22.898 10.419 -23.269 1.00 78.81 198 ASP A C 1
ATOM 1637 O O . ASP A 1 198 ? 22.650 10.811 -24.416 1.00 78.81 198 ASP A O 1
ATOM 1641 N N . ASP A 1 199 ? 21.908 10.099 -22.424 1.00 80.06 199 ASP A N 1
ATOM 1642 C CA . ASP A 1 199 ? 20.485 10.156 -22.786 1.00 80.06 199 ASP A CA 1
ATOM 1643 C C . ASP A 1 199 ? 19.756 11.317 -22.085 1.00 80.06 199 ASP A C 1
ATOM 1645 O O . ASP A 1 199 ? 19.438 11.284 -20.893 1.00 80.06 199 ASP A O 1
ATOM 1649 N N . LYS A 1 200 ? 19.413 12.352 -22.868 1.00 82.19 200 LYS A N 1
ATOM 1650 C CA . LYS A 1 200 ? 18.690 13.546 -22.391 1.00 82.19 200 LYS A CA 1
ATOM 1651 C C . LYS A 1 200 ? 17.370 13.218 -21.679 1.00 82.19 200 LYS A C 1
ATOM 1653 O O . LYS A 1 200 ? 16.999 13.949 -20.760 1.00 82.19 200 LYS A O 1
ATOM 1658 N N . ASN A 1 201 ? 16.663 12.162 -22.080 1.00 76.62 201 ASN A N 1
ATOM 1659 C CA . ASN A 1 201 ? 15.388 11.778 -21.473 1.00 76.62 201 ASN A CA 1
ATOM 1660 C C . ASN A 1 201 ? 15.607 11.103 -20.119 1.00 76.62 201 ASN A C 1
ATOM 1662 O O . ASN A 1 201 ? 14.919 11.432 -19.152 1.00 76.62 201 ASN A O 1
ATOM 1666 N N . VAL A 1 202 ? 16.601 10.215 -20.031 1.00 78.88 202 VAL A N 1
ATOM 1667 C CA . VAL A 1 202 ? 17.000 9.572 -18.769 1.00 78.88 202 VAL A CA 1
ATOM 1668 C C . VAL A 1 202 ? 17.486 10.623 -17.773 1.00 78.88 202 VAL A C 1
ATOM 1670 O O . VAL A 1 202 ? 17.055 10.622 -16.618 1.00 78.88 202 VAL A O 1
ATOM 1673 N N . LYS A 1 203 ? 18.306 11.578 -18.228 1.00 83.19 203 LYS A N 1
ATOM 1674 C CA . LYS A 1 203 ? 18.750 12.723 -17.424 1.00 83.19 203 LYS A CA 1
ATOM 1675 C C . LYS A 1 203 ? 17.582 13.543 -16.894 1.00 83.19 203 LYS A C 1
ATOM 1677 O O . LYS A 1 203 ? 17.515 13.821 -15.699 1.00 83.19 203 LYS A O 1
ATOM 1682 N N . TYR A 1 204 ? 16.648 13.894 -17.778 1.00 83.88 204 TYR A N 1
ATOM 1683 C CA . TYR A 1 204 ? 15.465 14.664 -17.417 1.00 83.88 204 TYR A CA 1
ATOM 1684 C C . TYR A 1 204 ? 14.631 13.950 -16.345 1.00 83.88 204 TYR A C 1
ATOM 1686 O O . TYR A 1 204 ? 14.330 14.541 -15.310 1.00 83.88 204 TYR A O 1
ATOM 1694 N N . LEU A 1 205 ? 14.322 12.665 -16.546 1.00 81.56 205 LEU A N 1
ATOM 1695 C CA . LEU A 1 205 ? 13.590 11.856 -15.571 1.00 81.56 205 LEU A CA 1
ATOM 1696 C C . LEU A 1 205 ? 14.319 11.785 -14.227 1.00 81.56 205 LEU A C 1
ATOM 1698 O O . LEU A 1 205 ? 13.703 11.991 -13.181 1.00 81.56 205 LEU A O 1
ATOM 1702 N N . ALA A 1 206 ? 15.622 11.498 -14.246 1.00 84.00 206 ALA A N 1
ATOM 1703 C CA . ALA A 1 206 ? 16.429 11.422 -13.037 1.00 84.00 206 ALA A CA 1
ATOM 1704 C C . ALA A 1 206 ? 16.394 12.750 -12.268 1.00 84.00 206 ALA A C 1
ATOM 1706 O O . ALA A 1 206 ? 16.270 12.753 -11.044 1.00 84.00 206 ALA A O 1
ATOM 1707 N N . ASP A 1 207 ? 16.470 13.879 -12.969 1.00 86.38 207 ASP A N 1
ATOM 1708 C CA . ASP A 1 207 ? 16.419 15.202 -12.355 1.00 86.38 207 ASP A CA 1
ATOM 1709 C C . ASP A 1 207 ? 15.026 15.559 -11.819 1.00 86.38 207 ASP A C 1
ATOM 1711 O O . ASP A 1 207 ? 14.933 16.172 -10.756 1.00 86.38 207 ASP A O 1
ATOM 1715 N N . GLU A 1 208 ? 13.943 15.138 -12.474 1.00 85.50 208 GLU A N 1
ATOM 1716 C CA . GLU A 1 208 ? 12.584 15.308 -11.942 1.00 85.50 208 GLU A CA 1
ATOM 1717 C C . GLU A 1 208 ? 12.316 14.410 -10.726 1.00 85.50 208 GLU A C 1
ATOM 1719 O O . GLU A 1 208 ? 11.801 14.877 -9.707 1.00 85.50 208 GLU A O 1
ATOM 1724 N N . LEU A 1 209 ? 12.749 13.146 -10.749 1.00 84.00 209 LEU A N 1
ATOM 1725 C CA . LEU A 1 209 ? 12.630 12.252 -9.592 1.00 84.00 209 LEU A CA 1
ATOM 1726 C C . LEU A 1 209 ? 13.465 12.733 -8.398 1.00 84.00 209 LEU A C 1
ATOM 1728 O O . LEU A 1 209 ? 13.034 12.581 -7.258 1.00 84.00 209 LEU A O 1
ATOM 1732 N N . LYS A 1 210 ? 14.614 13.387 -8.622 1.00 86.19 210 LYS A N 1
ATOM 1733 C CA . LYS A 1 210 ? 15.383 14.041 -7.543 1.00 86.19 210 LYS A CA 1
ATOM 1734 C C . LYS A 1 210 ? 14.632 15.210 -6.898 1.00 86.19 210 LYS A C 1
ATOM 1736 O O . LYS A 1 210 ? 14.861 15.490 -5.721 1.00 86.19 210 LYS A O 1
ATOM 1741 N N . LYS A 1 211 ? 13.782 15.916 -7.653 1.00 89.19 211 LYS A N 1
ATOM 1742 C CA . LYS A 1 211 ? 12.931 17.005 -7.134 1.00 89.19 211 LYS A CA 1
ATOM 1743 C C . LYS A 1 211 ? 11.692 16.463 -6.418 1.00 89.19 211 LYS A C 1
ATOM 1745 O O . LYS A 1 211 ? 11.168 17.122 -5.519 1.00 89.19 211 LYS A O 1
ATOM 1750 N N . SER A 1 212 ? 11.237 15.273 -6.803 1.00 88.94 212 SER A N 1
ATOM 1751 C CA . SER A 1 212 ? 10.125 14.571 -6.168 1.00 88.94 212 SER A CA 1
ATOM 1752 C C . SER A 1 212 ? 10.469 14.139 -4.732 1.00 88.94 212 SER A C 1
ATOM 1754 O O . SER A 1 212 ? 11.600 13.741 -4.438 1.00 88.94 212 SER A O 1
ATOM 1756 N N . PRO A 1 213 ? 9.497 14.142 -3.799 1.00 91.12 213 PRO A N 1
ATOM 1757 C CA . PRO A 1 213 ? 9.682 13.508 -2.495 1.00 91.12 213 PRO A CA 1
ATOM 1758 C C . PRO A 1 213 ? 9.750 11.972 -2.586 1.00 91.12 213 PRO A C 1
ATOM 1760 O O . PRO A 1 213 ? 10.142 11.329 -1.607 1.00 91.12 213 PRO A O 1
ATOM 1763 N N . PHE A 1 214 ? 9.384 11.398 -3.738 1.00 92.56 214 PHE A N 1
ATOM 1764 C CA . PHE A 1 214 ? 9.318 9.964 -4.000 1.00 92.56 214 PHE A CA 1
ATOM 1765 C C . PHE A 1 214 ? 10.436 9.502 -4.930 1.00 92.56 214 PHE A C 1
ATOM 1767 O O . PHE A 1 214 ? 10.715 10.143 -5.938 1.00 92.56 214 PHE A O 1
ATOM 1774 N N . PHE A 1 215 ? 11.024 8.347 -4.618 1.00 92.19 215 PHE A N 1
ATOM 1775 C CA . PHE A 1 215 ? 12.018 7.705 -5.481 1.00 92.19 215 PHE A CA 1
ATOM 1776 C C . PHE A 1 215 ? 11.382 6.794 -6.521 1.00 92.19 215 PHE A C 1
ATOM 1778 O O . PHE A 1 215 ? 12.021 6.451 -7.500 1.00 92.19 215 PHE A O 1
ATOM 1785 N N . LEU A 1 216 ? 10.141 6.371 -6.317 1.00 94.25 216 LEU A N 1
ATOM 1786 C CA . LEU A 1 216 ? 9.432 5.482 -7.223 1.00 94.25 216 LEU A CA 1
ATOM 1787 C C . LEU A 1 216 ? 8.005 5.984 -7.370 1.00 94.25 216 LEU A C 1
ATOM 1789 O O . LEU A 1 216 ? 7.349 6.236 -6.357 1.00 94.25 216 LEU A O 1
ATOM 1793 N N . ILE A 1 217 ? 7.5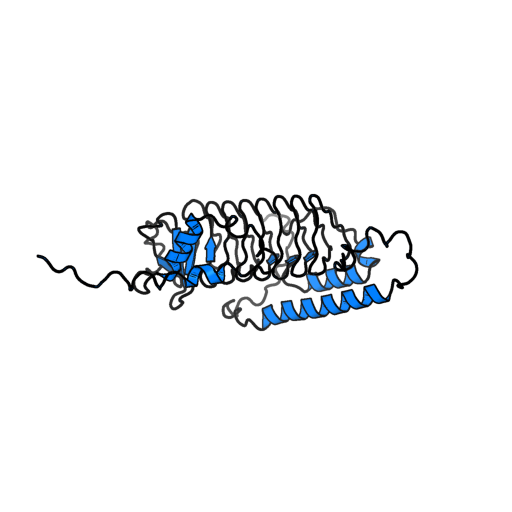37 6.100 -8.609 1.00 95.44 217 ILE A N 1
ATOM 1794 C CA . ILE A 1 217 ? 6.183 6.550 -8.921 1.00 95.44 217 ILE A CA 1
ATOM 1795 C C . ILE A 1 217 ? 5.499 5.485 -9.771 1.00 95.44 217 ILE A C 1
ATOM 1797 O O . ILE A 1 217 ? 5.912 5.199 -10.891 1.00 95.44 217 ILE A O 1
ATOM 1801 N N . ILE A 1 218 ? 4.433 4.911 -9.224 1.00 96.75 218 ILE A N 1
ATOM 1802 C CA . ILE A 1 218 ? 3.504 4.032 -9.926 1.00 96.75 218 ILE A CA 1
ATOM 1803 C C . ILE A 1 218 ? 2.176 4.777 -10.013 1.00 96.75 218 ILE A C 1
ATOM 1805 O O . ILE A 1 218 ? 1.592 5.105 -8.982 1.00 96.75 218 ILE A O 1
ATOM 1809 N N . CYS A 1 219 ? 1.707 5.072 -11.220 1.00 95.94 219 CYS A N 1
ATOM 1810 C CA . CYS A 1 219 ? 0.438 5.751 -11.465 1.00 95.94 219 CYS A CA 1
ATOM 1811 C C . CYS A 1 219 ? -0.758 4.801 -11.269 1.00 95.94 219 CYS A C 1
ATOM 1813 O O . CYS A 1 219 ? -0.647 3.761 -10.625 1.00 95.94 219 CYS A O 1
ATOM 1815 N N . ASP A 1 220 ? -1.937 5.182 -11.746 1.00 94.56 220 ASP A N 1
ATOM 1816 C CA . ASP A 1 220 ? -3.199 4.550 -11.364 1.00 94.56 220 ASP A CA 1
ATOM 1817 C C . ASP A 1 220 ? -3.470 3.240 -12.135 1.00 94.56 220 ASP A C 1
ATOM 1819 O O . ASP A 1 220 ? -3.075 3.076 -13.288 1.00 94.56 220 ASP A O 1
ATOM 1823 N N . GLN A 1 221 ? -4.254 2.332 -11.551 1.00 92.88 221 GLN A N 1
ATOM 1824 C CA . GLN A 1 221 ? -4.836 1.171 -12.247 1.00 92.88 221 GLN A CA 1
ATOM 1825 C C . GLN A 1 221 ? -3.823 0.200 -12.879 1.00 92.88 221 GLN A C 1
ATOM 1827 O O . GLN A 1 221 ? -4.102 -0.374 -13.934 1.00 92.88 221 GLN A O 1
ATOM 1832 N N . ASN A 1 222 ? -2.651 0.006 -12.276 1.00 94.38 222 ASN A N 1
ATOM 1833 C CA . ASN A 1 222 ? -1.727 -1.038 -12.709 1.00 94.38 222 ASN A CA 1
ATOM 1834 C C . ASN A 1 222 ? -2.009 -2.369 -12.006 1.00 94.38 222 ASN A C 1
ATOM 1836 O O . ASN A 1 222 ? -2.353 -2.413 -10.822 1.00 94.38 222 ASN A O 1
ATOM 1840 N N . PHE A 1 223 ? -1.788 -3.460 -12.733 1.00 93.94 223 PHE A N 1
ATOM 1841 C CA . PHE A 1 223 ? -1.750 -4.813 -12.201 1.00 93.94 223 PHE A CA 1
ATOM 1842 C C . PHE A 1 223 ? -0.319 -5.336 -12.215 1.00 93.94 223 PHE A C 1
ATOM 1844 O O . PHE A 1 223 ? 0.322 -5.387 -13.264 1.00 93.94 223 PHE A O 1
ATOM 1851 N N . PHE A 1 224 ? 0.153 -5.787 -11.063 1.00 95.69 224 PHE A N 1
ATOM 1852 C CA . PHE A 1 224 ? 1.443 -6.430 -10.903 1.00 95.69 224 PHE A CA 1
ATOM 1853 C C . PHE A 1 224 ? 1.236 -7.851 -10.394 1.00 95.69 224 PHE A C 1
ATOM 1855 O O . PHE A 1 224 ? 0.850 -8.055 -9.243 1.00 95.69 224 PHE A O 1
ATOM 1862 N N . GLY A 1 225 ? 1.507 -8.834 -11.248 1.00 94.50 225 GLY A N 1
ATOM 1863 C CA . GLY A 1 225 ? 1.480 -10.246 -10.895 1.00 94.50 225 GLY A CA 1
ATOM 1864 C C . GLY A 1 225 ? 2.513 -10.605 -9.825 1.00 94.50 225 GLY A C 1
ATOM 1865 O O . GLY A 1 225 ? 3.297 -9.779 -9.362 1.00 94.50 225 GLY A O 1
ATOM 1866 N N . LYS A 1 226 ? 2.508 -11.865 -9.393 1.00 96.19 226 LYS A N 1
ATOM 1867 C CA . LYS A 1 226 ? 3.375 -12.338 -8.303 1.00 96.19 226 LYS A CA 1
ATOM 1868 C C . LYS A 1 226 ? 4.875 -12.279 -8.614 1.00 96.19 226 LYS A C 1
ATOM 1870 O O . LYS A 1 226 ? 5.295 -12.437 -9.762 1.00 96.19 226 LYS A O 1
ATOM 1875 N N . ASP A 1 227 ? 5.673 -12.226 -7.550 1.00 97.56 227 ASP A N 1
ATOM 1876 C CA . ASP A 1 227 ? 7.132 -12.425 -7.566 1.00 97.56 227 ASP A CA 1
ATOM 1877 C C . ASP A 1 227 ? 7.918 -11.389 -8.404 1.00 97.56 227 ASP A C 1
ATOM 1879 O O . ASP A 1 227 ? 8.998 -11.695 -8.913 1.00 97.56 227 ASP A O 1
ATOM 1883 N N . GLY A 1 228 ? 7.380 -10.183 -8.592 1.00 97.69 228 GLY A N 1
ATOM 1884 C CA . GLY A 1 228 ? 8.017 -9.114 -9.355 1.00 97.69 228 GLY A CA 1
ATOM 1885 C C . GLY A 1 228 ? 8.997 -8.257 -8.555 1.00 97.69 228 GLY A C 1
ATOM 1886 O O . GLY A 1 228 ? 8.952 -8.178 -7.322 1.00 97.69 228 GLY A O 1
ATOM 1887 N N . ILE A 1 229 ? 9.896 -7.591 -9.278 1.00 97.25 229 ILE A N 1
ATOM 1888 C CA . ILE A 1 229 ? 10.873 -6.649 -8.731 1.00 97.25 229 ILE A CA 1
ATOM 1889 C C . ILE A 1 229 ? 10.751 -5.319 -9.470 1.00 97.25 229 ILE A C 1
ATOM 1891 O O . ILE A 1 229 ? 10.804 -5.281 -10.697 1.00 97.25 229 ILE A O 1
ATOM 1895 N N . ILE A 1 230 ? 10.618 -4.232 -8.713 1.00 96.62 230 ILE A N 1
ATOM 1896 C CA . ILE A 1 230 ? 10.689 -2.857 -9.211 1.00 96.62 230 ILE A CA 1
ATOM 1897 C C . ILE A 1 230 ? 11.759 -2.138 -8.407 1.00 96.62 230 ILE A C 1
ATOM 1899 O O . ILE A 1 230 ? 11.688 -2.076 -7.175 1.00 96.62 230 ILE A O 1
ATOM 1903 N N . GLU A 1 231 ? 12.753 -1.602 -9.090 1.00 94.81 231 GLU A N 1
ATOM 1904 C CA . GLU A 1 231 ? 13.805 -0.815 -8.465 1.00 94.81 231 GLU A CA 1
ATOM 1905 C C . GLU A 1 231 ? 13.399 0.656 -8.309 1.00 94.81 231 GLU A C 1
ATOM 1907 O O . GLU A 1 231 ? 12.389 1.123 -8.847 1.00 94.81 231 GLU A O 1
ATOM 1912 N N . ILE A 1 232 ? 14.171 1.393 -7.514 1.00 92.31 232 ILE A N 1
ATOM 1913 C CA . ILE A 1 232 ? 13.974 2.834 -7.341 1.00 92.31 232 ILE A CA 1
ATOM 1914 C C . ILE A 1 232 ? 14.210 3.613 -8.643 1.00 92.31 232 ILE A C 1
ATOM 1916 O O . ILE A 1 232 ? 14.698 3.093 -9.633 1.00 92.31 232 ILE A O 1
ATOM 1920 N N . ASN A 1 233 ? 13.899 4.900 -8.626 1.00 91.06 233 ASN A N 1
ATOM 1921 C CA . ASN A 1 233 ? 14.015 5.820 -9.751 1.00 91.06 233 ASN A CA 1
ATOM 1922 C C . ASN A 1 233 ? 13.229 5.381 -10.995 1.00 91.06 233 ASN A C 1
ATOM 1924 O O . ASN A 1 233 ? 13.623 5.691 -12.111 1.00 91.06 233 ASN A O 1
ATOM 1928 N N . THR A 1 234 ? 12.130 4.653 -10.806 1.00 92.00 234 THR A N 1
ATOM 1929 C CA . THR A 1 234 ? 11.276 4.163 -11.893 1.00 92.00 234 THR A CA 1
ATOM 1930 C C . THR A 1 234 ? 9.997 5.000 -11.965 1.00 92.00 234 THR A C 1
ATOM 1932 O O . THR A 1 234 ? 9.448 5.406 -10.933 1.00 92.00 234 THR A O 1
ATOM 1935 N N . LEU A 1 235 ? 9.503 5.230 -13.181 1.00 93.50 235 LEU A N 1
ATOM 1936 C CA . LEU A 1 235 ? 8.186 5.808 -13.442 1.00 93.50 235 LEU A CA 1
ATOM 1937 C C . LEU A 1 235 ? 7.335 4.796 -14.215 1.00 93.50 235 LEU A C 1
ATOM 1939 O O . LEU A 1 235 ? 7.664 4.426 -15.339 1.00 93.50 235 LEU A O 1
ATOM 1943 N N . ILE A 1 236 ? 6.238 4.339 -13.617 1.00 94.62 236 ILE A N 1
ATOM 1944 C CA . ILE A 1 236 ? 5.284 3.434 -14.266 1.00 94.62 236 ILE A CA 1
ATOM 1945 C C . ILE A 1 236 ? 3.968 4.169 -14.424 1.00 94.62 236 ILE A C 1
ATOM 1947 O O . ILE A 1 236 ? 3.318 4.508 -13.435 1.00 94.62 236 ILE A O 1
ATOM 1951 N N . MET A 1 237 ? 3.572 4.388 -15.669 1.00 93.75 237 MET A N 1
ATOM 1952 C CA . MET A 1 237 ? 2.315 5.032 -16.005 1.00 93.75 237 MET A CA 1
ATOM 1953 C C . MET A 1 237 ? 1.120 4.134 -15.727 1.00 93.75 237 MET A C 1
ATOM 1955 O O . MET A 1 237 ? 1.249 3.029 -15.211 1.00 93.75 237 MET A O 1
ATOM 1959 N N . SER A 1 238 ? -0.076 4.653 -15.964 1.00 93.19 238 SER A N 1
ATOM 1960 C CA . SER A 1 238 ? -1.307 3.984 -15.566 1.00 93.19 238 SER A CA 1
ATOM 1961 C C . SER A 1 238 ? -1.594 2.742 -16.415 1.00 93.19 238 SER A C 1
ATOM 1963 O O . SER A 1 238 ? -1.091 2.601 -17.525 1.00 93.19 238 SER A O 1
ATOM 1965 N N . LYS A 1 239 ? -2.508 1.884 -15.959 1.00 90.81 239 LYS A N 1
ATOM 1966 C CA . LYS A 1 239 ? -3.146 0.855 -16.806 1.00 90.81 239 LYS A CA 1
ATOM 1967 C C . LYS A 1 239 ? -2.233 -0.250 -17.357 1.00 90.81 239 LYS A C 1
ATOM 1969 O O . LYS A 1 239 ? -2.633 -0.953 -18.283 1.00 90.81 239 LYS A O 1
ATOM 1974 N N . ASN A 1 240 ? -1.041 -0.439 -16.806 1.00 91.94 240 ASN A N 1
ATOM 1975 C CA . ASN A 1 240 ? -0.157 -1.528 -17.203 1.00 91.94 240 ASN A CA 1
ATOM 1976 C C . ASN A 1 240 ? -0.529 -2.844 -16.514 1.00 91.94 240 ASN A C 1
ATOM 1978 O O . ASN A 1 240 ? -0.985 -2.865 -15.372 1.00 91.94 240 ASN A O 1
ATOM 1982 N N . ILE A 1 241 ? -0.293 -3.955 -17.205 1.00 92.19 241 ILE A N 1
ATOM 1983 C CA . ILE A 1 241 ? -0.480 -5.313 -16.698 1.00 92.19 241 ILE A CA 1
ATOM 1984 C C . ILE A 1 241 ? 0.857 -6.033 -16.797 1.00 92.19 241 ILE A C 1
ATOM 1986 O O . ILE A 1 241 ? 1.322 -6.331 -17.892 1.00 92.19 241 ILE A O 1
ATOM 1990 N N . PHE A 1 242 ? 1.459 -6.348 -15.660 1.00 93.06 242 PHE A N 1
ATOM 1991 C CA . PHE A 1 242 ? 2.645 -7.188 -15.575 1.00 93.06 242 PHE A CA 1
ATOM 1992 C C . PHE A 1 242 ? 2.222 -8.575 -15.097 1.00 93.06 242 PHE A C 1
ATOM 1994 O O . PHE A 1 242 ? 1.660 -8.710 -14.012 1.00 93.06 242 PHE A O 1
ATOM 2001 N N . ASP A 1 243 ? 2.480 -9.616 -15.887 1.00 92.25 243 ASP A N 1
ATOM 2002 C CA . ASP A 1 243 ? 2.382 -11.005 -15.415 1.00 92.25 243 ASP A CA 1
ATOM 2003 C C . ASP A 1 243 ? 3.527 -11.303 -14.415 1.00 92.25 243 ASP A C 1
ATOM 2005 O O . ASP A 1 243 ? 4.272 -10.422 -14.012 1.00 92.25 243 ASP A O 1
ATOM 2009 N N . SER A 1 244 ? 3.677 -12.534 -13.942 1.00 94.94 244 SER A N 1
ATOM 2010 C CA . SER A 1 244 ? 4.578 -12.897 -12.851 1.00 94.94 244 SER A CA 1
ATOM 2011 C C . SER A 1 244 ? 6.077 -12.794 -13.171 1.00 94.94 244 SER A C 1
ATOM 2013 O O . SER A 1 244 ? 6.523 -12.961 -14.309 1.00 94.94 244 SER A O 1
ATOM 2015 N N . LYS A 1 245 ? 6.887 -12.622 -12.119 1.00 96.31 245 LYS A N 1
ATOM 2016 C CA . LYS A 1 245 ? 8.363 -12.647 -12.159 1.00 96.31 245 LYS A CA 1
ATOM 2017 C C . LYS A 1 245 ? 9.002 -11.585 -13.062 1.00 96.31 245 LYS A C 1
ATOM 2019 O O . LYS A 1 245 ? 10.067 -11.819 -13.635 1.00 96.31 245 LYS A O 1
ATOM 2024 N N . TYR A 1 246 ? 8.346 -10.443 -13.213 1.00 96.25 246 TYR A N 1
ATOM 2025 C CA . TYR A 1 246 ? 8.881 -9.310 -13.956 1.00 96.25 246 TYR A CA 1
ATOM 2026 C C . TYR A 1 246 ? 10.012 -8.613 -13.176 1.00 96.25 246 TYR A C 1
ATOM 2028 O O . TYR A 1 246 ? 10.062 -8.664 -11.946 1.00 96.25 246 TYR A O 1
ATOM 2036 N N . ILE A 1 247 ? 10.923 -7.952 -13.887 1.00 95.50 247 ILE A N 1
ATOM 2037 C CA . ILE A 1 247 ? 11.998 -7.137 -13.310 1.00 95.50 247 ILE A CA 1
ATOM 2038 C C . ILE A 1 247 ? 12.012 -5.793 -14.028 1.00 95.50 247 ILE A C 1
ATOM 2040 O O . ILE A 1 247 ? 12.253 -5.734 -15.231 1.00 95.50 247 ILE A O 1
ATOM 2044 N N . ILE A 1 248 ? 11.774 -4.714 -13.295 1.00 94.75 248 ILE A N 1
ATOM 2045 C CA . ILE A 1 248 ? 11.875 -3.345 -13.796 1.00 94.75 248 ILE A CA 1
ATOM 2046 C C . ILE A 1 248 ? 13.035 -2.688 -13.063 1.00 94.75 248 ILE A C 1
ATOM 2048 O O . ILE A 1 248 ? 12.968 -2.476 -11.850 1.00 94.75 248 ILE A O 1
ATOM 2052 N N . LYS A 1 249 ? 14.117 -2.444 -13.800 1.00 92.81 249 LYS A N 1
ATOM 2053 C CA . LYS A 1 249 ? 15.330 -1.832 -13.267 1.00 92.81 249 LYS A CA 1
ATOM 2054 C C . LYS A 1 249 ? 15.177 -0.330 -13.072 1.00 92.81 249 LYS A C 1
ATOM 2056 O O . LYS A 1 249 ? 14.251 0.291 -13.590 1.00 92.81 249 LYS A O 1
ATOM 2061 N N . SER A 1 250 ? 16.127 0.230 -12.334 1.00 90.19 250 SER A N 1
ATOM 2062 C CA . SER A 1 250 ? 16.193 1.652 -12.036 1.00 90.19 250 SER A CA 1
ATOM 2063 C C . SER A 1 250 ? 16.202 2.495 -13.311 1.00 90.19 250 SER A C 1
ATOM 2065 O O . SER A 1 250 ? 16.722 2.065 -14.339 1.00 90.19 250 SER A O 1
ATOM 2067 N N . LEU A 1 251 ? 15.628 3.701 -13.246 1.00 88.31 251 LEU A N 1
ATOM 2068 C CA . LEU A 1 251 ? 15.499 4.636 -14.378 1.00 88.31 251 LEU A CA 1
ATOM 2069 C C . LEU A 1 251 ? 14.605 4.162 -15.532 1.00 88.31 251 LEU A C 1
ATOM 2071 O O . LEU A 1 251 ? 14.489 4.862 -16.539 1.00 88.31 251 LEU A O 1
ATOM 2075 N N . ALA A 1 252 ? 13.929 3.019 -15.402 1.00 90.19 252 ALA A N 1
ATOM 2076 C CA . ALA A 1 252 ? 12.941 2.617 -16.389 1.00 90.19 252 ALA A CA 1
ATOM 2077 C C . ALA A 1 252 ? 11.725 3.560 -16.362 1.00 90.19 252 ALA A C 1
ATOM 2079 O O . ALA A 1 252 ? 11.221 3.948 -15.302 1.00 90.19 252 ALA A O 1
ATOM 2080 N N . THR A 1 253 ? 11.229 3.892 -17.554 1.00 90.75 253 THR A N 1
ATOM 2081 C CA . THR A 1 253 ? 9.930 4.553 -17.731 1.00 90.75 253 THR A CA 1
ATOM 2082 C C . THR A 1 253 ? 9.026 3.637 -18.525 1.00 90.75 253 THR A C 1
ATOM 2084 O O . THR A 1 253 ? 9.376 3.233 -19.630 1.00 90.75 253 THR A O 1
ATOM 2087 N N . ILE A 1 254 ? 7.869 3.297 -17.973 1.00 91.25 254 ILE A N 1
ATOM 2088 C CA . ILE A 1 254 ? 6.874 2.468 -18.646 1.00 91.25 254 ILE A CA 1
ATOM 2089 C C . ILE A 1 254 ? 5.673 3.347 -18.972 1.00 91.25 254 ILE A C 1
ATOM 2091 O O . ILE A 1 254 ? 5.045 3.863 -18.050 1.00 91.25 254 ILE A O 1
ATOM 2095 N N . SER A 1 255 ? 5.368 3.509 -20.261 1.00 90.81 255 SER A N 1
ATOM 2096 C CA . SER A 1 255 ? 4.154 4.185 -20.761 1.00 90.81 255 SER A CA 1
ATOM 2097 C C . SER A 1 255 ? 2.868 3.502 -20.285 1.00 90.81 255 SER A C 1
ATOM 2099 O O . SER A 1 255 ? 2.912 2.468 -19.620 1.00 90.81 255 SER A O 1
ATOM 2101 N N . ASP A 1 256 ? 1.706 4.104 -20.525 1.00 91.00 256 ASP A N 1
ATOM 2102 C CA . ASP A 1 256 ? 0.445 3.568 -20.023 1.00 91.00 256 ASP A CA 1
ATOM 2103 C C . ASP A 1 256 ? -0.084 2.409 -20.881 1.00 91.00 256 ASP A C 1
ATOM 2105 O O . ASP A 1 256 ? 0.301 2.218 -22.032 1.00 91.00 256 ASP A O 1
ATOM 2109 N N . SER A 1 257 ? -1.027 1.648 -20.327 1.00 88.50 257 SER A N 1
ATOM 2110 C CA . SER A 1 257 ? -1.854 0.702 -21.093 1.00 88.50 257 SER A CA 1
ATOM 2111 C C . SER A 1 257 ? -1.094 -0.458 -21.773 1.00 88.50 257 SER A C 1
ATOM 2113 O O . SER A 1 257 ? -1.570 -1.011 -22.769 1.00 88.50 257 SER A O 1
ATOM 2115 N N . ASN A 1 258 ? 0.057 -0.876 -21.237 1.00 86.56 258 ASN A N 1
ATOM 2116 C CA . ASN A 1 258 ? 0.817 -2.019 -21.753 1.00 86.56 258 ASN A CA 1
ATOM 2117 C C . ASN A 1 258 ? 0.452 -3.341 -21.072 1.00 86.56 258 ASN A C 1
ATOM 2119 O O . ASN A 1 258 ? -0.039 -3.381 -19.945 1.00 86.56 258 ASN A O 1
ATOM 2123 N N . SER A 1 259 ? 0.771 -4.451 -21.736 1.00 88.12 259 SER A N 1
ATOM 2124 C CA . SER A 1 259 ? 0.731 -5.788 -21.146 1.00 88.12 259 SER A CA 1
ATOM 2125 C C . SER A 1 259 ? 2.075 -6.479 -21.341 1.00 88.12 259 SER A C 1
ATOM 2127 O O . SER A 1 259 ? 2.567 -6.592 -22.464 1.00 88.12 259 SER A O 1
ATOM 2129 N N . PHE A 1 260 ? 2.668 -6.928 -20.241 1.00 89.69 260 PHE A N 1
ATOM 2130 C CA . PHE A 1 260 ? 3.985 -7.539 -20.196 1.00 89.69 260 PHE A CA 1
ATOM 2131 C C . PHE A 1 260 ? 3.872 -9.007 -19.780 1.00 89.69 260 PHE A C 1
ATOM 2133 O O . PHE A 1 260 ? 3.236 -9.307 -18.763 1.00 89.69 260 PHE A O 1
ATOM 2140 N N . PRO A 1 261 ? 4.491 -9.930 -20.536 1.00 91.50 261 PRO A N 1
ATOM 2141 C CA . PRO A 1 261 ? 4.421 -11.351 -20.240 1.00 91.50 261 PRO A CA 1
ATOM 2142 C C . PRO A 1 261 ? 5.277 -11.717 -19.023 1.00 91.50 261 PRO A C 1
ATOM 2144 O O . PRO A 1 261 ? 6.092 -10.933 -18.525 1.00 91.50 261 PRO A O 1
ATOM 2147 N N . ARG A 1 262 ? 5.125 -12.963 -18.572 1.00 93.00 262 ARG A N 1
ATOM 2148 C CA . ARG A 1 262 ? 5.950 -13.551 -17.519 1.00 93.00 262 ARG A CA 1
ATOM 2149 C C . ARG A 1 262 ? 7.441 -13.376 -17.812 1.00 93.00 262 ARG A C 1
ATOM 2151 O O . ARG A 1 262 ? 7.872 -13.558 -18.947 1.00 93.00 262 ARG A O 1
ATOM 2158 N N . TYR A 1 263 ? 8.233 -13.112 -16.773 1.00 93.56 263 TYR A N 1
ATOM 2159 C CA . TYR A 1 263 ? 9.684 -12.892 -16.879 1.00 93.56 263 TYR A CA 1
ATOM 2160 C C . TYR A 1 263 ? 10.097 -11.661 -17.701 1.00 93.56 263 TYR A C 1
ATOM 2162 O O . TYR A 1 263 ? 11.260 -11.566 -18.100 1.00 93.56 263 TYR A O 1
ATOM 2170 N N . PHE A 1 264 ? 9.185 -10.713 -17.947 1.00 93.38 264 PHE A N 1
ATOM 2171 C CA . PHE A 1 264 ? 9.528 -9.442 -18.578 1.00 93.38 264 PHE A CA 1
ATOM 2172 C C . PHE A 1 264 ? 10.657 -8.731 -17.822 1.00 93.38 264 PHE A C 1
ATOM 2174 O O . PHE A 1 264 ? 10.653 -8.671 -16.592 1.00 93.38 264 PHE A O 1
ATOM 2181 N N . LYS A 1 265 ? 11.620 -8.179 -18.563 1.00 93.38 265 LYS A N 1
ATOM 2182 C CA . LYS A 1 265 ? 12.716 -7.382 -18.012 1.00 93.38 265 LYS A CA 1
ATOM 2183 C C . LYS A 1 265 ? 12.760 -6.034 -18.718 1.00 93.38 265 LYS A C 1
ATOM 2185 O O . LYS A 1 265 ? 13.014 -5.991 -19.918 1.00 93.38 265 LYS A O 1
ATOM 2190 N N . ALA A 1 266 ? 12.563 -4.959 -17.967 1.00 88.38 266 ALA A N 1
ATOM 2191 C CA . ALA A 1 266 ? 12.858 -3.603 -18.408 1.00 88.38 266 ALA A CA 1
ATOM 2192 C C . ALA A 1 266 ? 14.194 -3.168 -17.801 1.00 88.38 266 ALA A C 1
ATOM 2194 O O . ALA A 1 266 ? 14.372 -3.219 -16.583 1.00 88.38 266 ALA A O 1
ATOM 2195 N N . SER A 1 267 ? 15.136 -2.775 -18.654 1.00 83.00 267 SER A N 1
ATOM 2196 C CA . SER A 1 267 ? 16.371 -2.093 -18.258 1.00 83.00 267 SER A CA 1
ATOM 2197 C C . SER A 1 267 ? 16.209 -0.572 -18.349 1.00 83.00 267 SER A C 1
ATOM 2199 O O . SER A 1 267 ? 15.140 -0.093 -18.719 1.00 83.00 267 SER A O 1
ATOM 2201 N N . GLU A 1 268 ? 17.274 0.156 -18.011 1.00 66.75 268 GLU A N 1
ATOM 2202 C CA . GLU A 1 268 ? 17.434 1.618 -18.056 1.00 66.75 268 GLU A CA 1
ATOM 2203 C C . GLU A 1 268 ? 17.079 2.195 -19.441 1.00 66.75 268 GLU A C 1
ATOM 2205 O O . GLU A 1 268 ? 17.955 2.415 -20.266 1.00 66.75 268 GLU A O 1
ATOM 2210 N N . CYS A 1 269 ? 15.789 2.350 -19.743 1.00 63.16 269 CYS A N 1
ATOM 2211 C CA . CYS A 1 269 ? 15.252 2.930 -20.973 1.00 63.16 269 CYS A CA 1
ATOM 2212 C C . CYS A 1 269 ? 13.742 3.175 -20.827 1.00 63.16 269 CYS A C 1
ATOM 2214 O O . CYS A 1 269 ? 13.049 2.559 -20.010 1.00 63.16 269 CYS A O 1
ATOM 2216 N N . SER A 1 270 ? 13.225 4.070 -21.667 1.00 62.31 270 SER A N 1
ATOM 2217 C CA . SER A 1 270 ? 11.788 4.307 -21.806 1.00 62.31 270 SER A CA 1
ATOM 2218 C C . SER A 1 270 ? 11.152 3.258 -22.719 1.00 62.31 270 SER A C 1
ATOM 2220 O O . SER A 1 270 ? 11.610 3.052 -23.841 1.00 62.31 270 SER A O 1
ATOM 2222 N N . PHE A 1 271 ? 10.081 2.617 -22.260 1.00 65.50 271 PHE A N 1
ATOM 2223 C CA . PHE A 1 271 ? 9.263 1.698 -23.045 1.00 65.50 271 PHE A CA 1
ATOM 2224 C C . PHE A 1 271 ? 7.940 2.373 -23.411 1.00 65.50 271 PHE A C 1
ATOM 2226 O O . PHE A 1 271 ? 7.016 2.455 -22.595 1.00 65.50 271 PHE A O 1
ATOM 2233 N N . ASN A 1 272 ? 7.843 2.816 -24.664 1.00 60.78 272 ASN A N 1
ATOM 2234 C CA . ASN A 1 272 ? 6.597 3.255 -25.285 1.00 60.78 272 ASN A CA 1
ATOM 2235 C C . ASN A 1 272 ? 5.982 2.082 -26.042 1.00 60.78 272 ASN A C 1
ATOM 2237 O O . ASN A 1 272 ? 6.402 1.765 -27.155 1.00 60.78 272 ASN A O 1
ATOM 2241 N N . GLY A 1 273 ? 5.006 1.401 -25.446 1.00 48.38 273 GLY A N 1
ATOM 2242 C CA . GLY A 1 273 ? 4.239 0.413 -26.188 1.00 48.38 273 GLY A CA 1
ATOM 2243 C C . GLY A 1 273 ? 3.044 1.080 -26.850 1.00 48.38 273 GLY A C 1
ATOM 2244 O O . GLY A 1 273 ? 2.004 1.292 -26.239 1.00 48.38 273 GLY A O 1
ATOM 2245 N N . TYR A 1 274 ? 3.146 1.342 -28.152 1.00 42.47 274 TYR A N 1
ATOM 2246 C CA . TYR A 1 274 ? 1.965 1.571 -28.987 1.00 42.47 274 TYR A CA 1
ATOM 2247 C C . TYR A 1 274 ? 1.219 0.241 -29.202 1.00 42.47 274 TYR A C 1
ATOM 2249 O O . TYR A 1 274 ? 1.219 -0.364 -30.278 1.00 42.47 274 TYR A O 1
ATOM 2257 N N . SER A 1 275 ? 0.561 -0.243 -28.150 1.00 44.41 275 SER A N 1
ATOM 2258 C CA . SER A 1 275 ? -0.235 -1.470 -28.157 1.00 44.41 275 SER A CA 1
ATOM 2259 C C . SER A 1 275 ? -1.681 -1.198 -28.596 1.00 44.41 275 SER A C 1
ATOM 2261 O O . SER A 1 275 ? -2.641 -1.328 -27.838 1.00 44.41 275 SER A O 1
ATOM 2263 N N . ARG A 1 276 ? -1.843 -0.888 -29.885 1.00 38.19 276 ARG A N 1
ATOM 2264 C CA . ARG A 1 276 ? -3.037 -1.310 -30.647 1.00 38.19 276 ARG A CA 1
ATOM 2265 C C . ARG A 1 276 ? -2.659 -2.058 -31.928 1.00 38.19 276 ARG A C 1
ATOM 2267 O O . ARG A 1 276 ? -3.361 -2.979 -32.319 1.00 38.19 276 ARG A O 1
ATOM 2274 N N . LYS A 1 277 ? -1.484 -1.771 -32.502 1.00 41.75 277 LYS A N 1
ATOM 2275 C CA . LYS A 1 277 ? -0.970 -2.438 -33.712 1.00 41.75 277 LYS A CA 1
ATOM 2276 C C . LYS A 1 277 ? -0.271 -3.782 -33.478 1.00 41.75 277 LYS A C 1
ATOM 2278 O O . LYS A 1 277 ? -0.080 -4.515 -34.438 1.00 41.75 277 LYS A O 1
ATOM 2283 N N . TYR A 1 278 ? 0.083 -4.152 -32.244 1.00 41.38 278 TYR A N 1
ATOM 2284 C CA . TYR A 1 278 ? 0.795 -5.416 -31.981 1.00 41.38 278 TYR A CA 1
ATOM 2285 C C . TYR A 1 278 ? -0.091 -6.677 -32.022 1.00 41.38 278 TYR A C 1
ATOM 2287 O O . TYR A 1 278 ? 0.444 -7.774 -32.141 1.00 41.38 278 TYR A O 1
ATOM 2295 N N . ARG A 1 279 ? -1.429 -6.544 -31.986 1.00 40.34 279 ARG A N 1
ATOM 2296 C CA . ARG A 1 279 ? -2.353 -7.680 -32.196 1.00 40.34 279 ARG A CA 1
ATOM 2297 C C . ARG A 1 279 ? -2.661 -7.971 -33.667 1.00 40.34 279 ARG A C 1
ATOM 2299 O O . ARG A 1 279 ? -3.023 -9.097 -33.970 1.00 40.34 279 ARG A O 1
ATOM 2306 N N . GLU A 1 280 ? -2.487 -7.002 -34.566 1.00 39.50 280 GLU A N 1
ATOM 2307 C CA . GLU A 1 280 ? -2.803 -7.164 -35.998 1.00 39.50 280 GLU A CA 1
ATOM 2308 C C . GLU A 1 280 ? -1.554 -7.344 -36.882 1.00 39.50 280 GLU A C 1
ATOM 2310 O O . GLU A 1 280 ? -1.665 -7.793 -38.016 1.00 39.50 280 GLU A O 1
ATOM 2315 N N . ASN A 1 281 ? -0.347 -7.056 -36.378 1.00 37.66 281 ASN A N 1
ATOM 2316 C CA . ASN A 1 281 ? 0.856 -6.965 -37.215 1.00 37.66 281 ASN A CA 1
ATOM 2317 C C . ASN A 1 281 ? 1.897 -8.087 -37.065 1.00 37.66 281 ASN A C 1
ATOM 2319 O O . ASN A 1 281 ? 2.987 -7.948 -37.624 1.00 37.66 281 ASN A O 1
ATOM 2323 N N . LEU A 1 282 ? 1.600 -9.206 -36.399 1.00 37.66 282 LEU A N 1
ATOM 2324 C CA . LEU A 1 282 ? 2.492 -10.375 -36.489 1.00 37.66 282 LEU A CA 1
ATOM 2325 C C . LEU A 1 282 ? 2.552 -10.961 -37.918 1.00 37.66 282 LEU A C 1
ATOM 2327 O O . LEU A 1 282 ? 3.573 -11.542 -38.266 1.00 37.66 282 LEU A O 1
ATOM 2331 N N . ASP A 1 283 ? 1.568 -10.663 -38.778 1.00 38.66 283 ASP A N 1
ATOM 2332 C CA . ASP A 1 283 ? 1.627 -10.954 -40.223 1.00 38.66 283 ASP A CA 1
ATOM 2333 C C . ASP A 1 283 ? 2.147 -9.783 -41.088 1.00 38.66 283 ASP A C 1
ATOM 2335 O O . ASP A 1 283 ? 2.582 -9.989 -42.221 1.00 38.66 283 ASP A O 1
ATOM 2339 N N . PHE A 1 284 ? 2.160 -8.542 -40.580 1.00 37.34 284 PHE A N 1
ATOM 2340 C CA . PHE A 1 284 ? 2.443 -7.344 -41.394 1.00 37.34 284 PHE A CA 1
ATOM 2341 C C . PHE A 1 284 ? 3.841 -6.728 -41.169 1.00 37.34 284 PHE A C 1
ATOM 2343 O O . PHE A 1 284 ? 4.354 -6.009 -42.030 1.00 37.34 284 PHE A O 1
ATOM 2350 N N . LEU A 1 285 ? 4.500 -7.005 -40.036 1.00 35.44 285 LEU A N 1
ATOM 2351 C CA . LEU A 1 285 ? 5.798 -6.402 -39.675 1.00 35.44 285 LEU A CA 1
ATOM 2352 C C . LEU A 1 285 ? 7.031 -7.072 -40.301 1.00 35.44 285 LEU A C 1
ATOM 2354 O O . LEU A 1 285 ? 8.152 -6.649 -40.029 1.00 35.44 285 LEU A O 1
ATOM 2358 N N . SER A 1 286 ? 6.856 -8.022 -41.222 1.00 40.78 286 SER A N 1
ATOM 2359 C CA . SER A 1 286 ? 7.957 -8.469 -42.087 1.00 40.78 286 SER A CA 1
ATOM 2360 C C . SER A 1 286 ? 8.298 -7.474 -43.212 1.00 40.78 286 SER A C 1
ATOM 2362 O O . SER A 1 286 ? 9.286 -7.690 -43.909 1.00 40.78 286 SER A O 1
ATOM 2364 N N . LYS A 1 287 ? 7.528 -6.382 -43.414 1.00 40.03 287 LYS A N 1
ATOM 2365 C CA . LYS A 1 287 ? 7.618 -5.585 -44.660 1.00 40.03 287 LYS A CA 1
ATOM 2366 C C . LYS A 1 287 ? 7.832 -4.068 -44.588 1.00 40.03 287 LYS A C 1
ATOM 2368 O O . LYS A 1 287 ? 7.996 -3.478 -45.650 1.00 40.03 287 LYS A O 1
ATOM 2373 N N . ARG A 1 288 ? 7.880 -3.387 -43.437 1.00 44.66 288 ARG A N 1
ATOM 2374 C CA . ARG A 1 288 ? 8.121 -1.921 -43.431 1.00 44.66 288 ARG A CA 1
ATOM 2375 C C . ARG A 1 288 ? 8.880 -1.442 -42.196 1.00 44.66 288 ARG A C 1
ATOM 2377 O O . ARG A 1 288 ? 8.286 -1.292 -41.134 1.00 44.66 288 ARG A O 1
ATOM 2384 N N . ARG A 1 289 ? 10.176 -1.160 -42.361 1.00 38.03 289 ARG A N 1
ATOM 2385 C CA . ARG A 1 289 ? 11.071 -0.645 -41.309 1.00 38.03 289 ARG A CA 1
ATOM 2386 C C . ARG A 1 289 ? 11.524 0.816 -41.518 1.00 38.03 289 ARG A C 1
ATOM 2388 O O . ARG A 1 289 ? 12.364 1.273 -40.759 1.00 38.03 289 ARG A O 1
ATOM 2395 N N . ASP A 1 290 ? 10.932 1.570 -42.455 1.00 41.00 290 ASP A N 1
ATOM 2396 C CA . ASP A 1 290 ? 11.592 2.784 -42.988 1.00 41.00 290 ASP A CA 1
ATOM 2397 C C . ASP A 1 290 ? 10.889 4.149 -42.799 1.00 41.00 290 ASP A C 1
ATOM 2399 O O . ASP A 1 290 ? 11.315 5.106 -43.433 1.00 41.00 290 ASP A O 1
ATOM 2403 N N . TYR A 1 291 ? 9.839 4.321 -41.977 1.00 44.44 291 TYR A N 1
ATOM 2404 C CA . TYR A 1 291 ? 9.046 5.577 -42.043 1.00 44.44 291 TYR A CA 1
ATOM 2405 C C . TYR A 1 291 ? 8.710 6.338 -40.750 1.00 44.44 291 TYR A C 1
ATOM 2407 O O . TYR A 1 291 ? 7.794 7.156 -40.765 1.00 44.44 291 TYR A O 1
ATOM 2415 N N . MET A 1 292 ? 9.466 6.185 -39.659 1.00 36.75 292 MET A N 1
ATOM 2416 C CA . MET A 1 292 ? 9.423 7.175 -38.568 1.00 36.75 292 MET A CA 1
ATOM 2417 C C . MET A 1 292 ? 10.827 7.560 -38.097 1.00 36.75 292 MET A C 1
ATOM 2419 O O . MET A 1 292 ? 11.640 6.702 -37.758 1.00 36.75 292 MET A O 1
ATOM 2423 N N . GLY A 1 293 ? 11.117 8.865 -38.124 1.00 46.38 293 GLY A N 1
ATOM 2424 C CA . GLY A 1 293 ? 12.376 9.438 -37.655 1.00 46.38 293 GLY A CA 1
ATOM 2425 C C . GLY A 1 293 ? 12.463 9.419 -36.127 1.00 46.38 293 GLY A C 1
ATOM 2426 O O . GLY A 1 293 ? 11.487 9.695 -35.436 1.00 46.38 293 GLY A O 1
ATOM 2427 N N . LYS A 1 294 ? 13.651 9.107 -35.597 1.00 46.50 294 LYS A N 1
ATOM 2428 C CA . LYS A 1 294 ? 13.924 8.913 -34.158 1.00 46.50 294 LYS A CA 1
ATOM 2429 C C . LYS A 1 294 ? 13.671 10.143 -33.267 1.00 46.50 294 LYS A C 1
ATOM 2431 O O . LYS A 1 294 ? 13.641 9.996 -32.047 1.00 46.50 294 LYS A O 1
ATOM 2436 N N . ASP A 1 295 ? 13.528 11.336 -33.839 1.00 41.97 295 ASP A N 1
ATOM 2437 C CA . ASP A 1 295 ? 13.466 12.587 -33.073 1.00 41.97 295 ASP A CA 1
ATOM 2438 C C . ASP A 1 295 ? 12.045 12.965 -32.620 1.00 41.97 295 ASP A C 1
ATOM 2440 O O . ASP A 1 295 ? 11.884 13.535 -31.538 1.00 41.97 295 ASP A O 1
ATOM 2444 N N . ASP A 1 296 ? 11.006 12.568 -33.360 1.00 42.25 296 ASP A N 1
ATOM 2445 C CA . ASP A 1 296 ? 9.614 12.873 -32.995 1.00 42.25 296 ASP A CA 1
ATOM 2446 C C . ASP A 1 296 ? 9.134 12.051 -31.785 1.00 42.25 296 ASP A C 1
ATOM 2448 O O . ASP A 1 296 ? 8.430 12.564 -30.912 1.00 42.25 296 ASP A O 1
ATOM 2452 N N . GLU A 1 297 ? 9.585 10.797 -31.659 1.00 46.72 297 GLU A N 1
ATOM 2453 C CA . GLU A 1 297 ? 9.253 9.928 -30.519 1.00 46.72 297 GLU A CA 1
ATOM 2454 C C . GLU A 1 297 ? 9.845 10.437 -29.193 1.00 46.72 297 GLU A C 1
ATOM 2456 O O . GLU A 1 297 ? 9.234 10.287 -28.131 1.00 46.72 297 GLU A O 1
ATOM 2461 N N . ARG A 1 298 ? 11.021 11.078 -29.237 1.00 46.81 298 ARG A N 1
ATOM 2462 C CA . ARG A 1 298 ? 11.714 11.592 -28.043 1.00 46.81 298 ARG A CA 1
ATOM 2463 C C . ARG A 1 298 ? 11.020 12.818 -27.452 1.00 46.81 298 ARG A C 1
ATOM 2465 O O . ARG A 1 298 ? 10.945 12.938 -26.232 1.00 46.81 298 ARG A O 1
ATOM 2472 N N . ASN A 1 299 ? 10.491 13.704 -28.295 1.00 36.03 299 ASN A N 1
ATOM 2473 C CA . ASN A 1 299 ? 9.838 14.937 -27.847 1.00 36.03 299 ASN A CA 1
ATOM 2474 C C . ASN A 1 299 ? 8.483 14.677 -27.169 1.00 36.03 299 ASN A C 1
ATOM 2476 O O . ASN A 1 299 ? 8.163 15.328 -26.173 1.00 36.03 299 ASN A O 1
ATOM 2480 N N . LEU A 1 300 ? 7.717 13.696 -27.655 1.00 41.06 300 LEU A N 1
ATOM 2481 C CA . LEU A 1 300 ? 6.435 13.299 -27.060 1.00 41.06 300 LEU A CA 1
ATOM 2482 C C . LEU A 1 300 ? 6.602 12.763 -25.628 1.00 41.06 300 LEU A C 1
ATOM 2484 O O . LEU A 1 300 ? 5.880 13.189 -24.725 1.00 41.06 300 LEU A O 1
ATOM 2488 N N . LEU A 1 301 ? 7.614 11.918 -25.393 1.00 45.69 301 LEU A N 1
ATOM 2489 C CA . LEU A 1 301 ? 7.897 11.331 -24.078 1.00 45.69 301 LEU A CA 1
ATOM 2490 C C . LEU A 1 301 ? 8.200 12.396 -23.006 1.00 45.69 301 LEU A C 1
ATOM 2492 O O . LEU A 1 301 ? 7.731 12.307 -21.869 1.00 45.69 301 LEU A O 1
ATOM 2496 N N . VAL A 1 302 ? 8.963 13.433 -23.364 1.00 48.25 302 VAL A N 1
ATOM 2497 C CA . VAL A 1 302 ? 9.321 14.527 -22.443 1.00 48.25 302 VAL A CA 1
ATOM 2498 C C . VAL A 1 302 ? 8.096 15.357 -22.056 1.00 48.25 302 VAL A C 1
ATOM 2500 O O . VAL A 1 302 ? 7.981 15.782 -20.905 1.00 48.25 302 VAL A O 1
ATOM 2503 N N . ILE A 1 303 ? 7.179 15.595 -22.998 1.00 43.28 303 ILE A N 1
ATOM 2504 C CA . ILE A 1 303 ? 5.968 16.394 -22.765 1.00 43.28 303 ILE A CA 1
ATOM 2505 C C . ILE A 1 303 ? 4.994 15.649 -21.850 1.00 43.28 303 ILE A C 1
ATOM 2507 O O . ILE A 1 303 ? 4.496 16.239 -20.889 1.00 43.28 303 ILE A O 1
ATOM 2511 N N . GLU A 1 304 ? 4.761 14.356 -22.091 1.00 51.78 304 GLU A N 1
ATOM 2512 C CA . GLU A 1 304 ? 3.914 13.549 -21.209 1.00 51.78 304 GLU A CA 1
ATOM 2513 C C . GLU A 1 304 ? 4.504 13.496 -19.800 1.00 51.78 304 GLU A C 1
ATOM 2515 O O . GLU A 1 304 ? 3.822 13.862 -18.841 1.00 51.78 304 GLU A O 1
ATOM 2520 N N . THR A 1 305 ? 5.795 13.165 -19.676 1.00 52.16 305 THR A N 1
ATOM 2521 C CA . THR A 1 305 ? 6.493 13.080 -18.381 1.00 52.16 305 THR A CA 1
ATOM 2522 C C . THR A 1 305 ? 6.373 14.386 -17.585 1.00 52.16 305 THR A C 1
ATOM 2524 O O . THR A 1 305 ? 6.032 14.358 -16.403 1.00 52.16 305 THR A O 1
ATOM 2527 N N . LYS A 1 306 ? 6.553 15.547 -18.233 1.00 57.28 306 LYS A N 1
ATOM 2528 C CA . LYS A 1 306 ? 6.359 16.878 -17.622 1.00 57.28 306 LYS A CA 1
ATOM 2529 C C . LYS A 1 306 ? 4.963 17.072 -17.042 1.00 57.28 306 LYS A C 1
ATOM 2531 O O . LYS A 1 306 ? 4.827 17.513 -15.900 1.00 57.28 306 LYS A O 1
ATOM 2536 N N . ASN A 1 307 ? 3.933 16.745 -17.817 1.00 57.31 307 ASN A N 1
ATOM 2537 C CA . ASN A 1 307 ? 2.544 16.901 -17.391 1.00 57.31 307 ASN A CA 1
ATOM 2538 C C . ASN A 1 307 ? 2.206 15.969 -16.223 1.00 57.31 307 ASN A C 1
ATOM 2540 O O . ASN A 1 307 ? 1.472 16.363 -15.323 1.00 57.31 307 ASN A O 1
ATOM 2544 N N . ILE A 1 308 ? 2.796 14.773 -16.190 1.00 56.16 308 ILE A N 1
ATOM 2545 C CA . ILE A 1 308 ? 2.606 13.800 -15.110 1.00 56.16 308 ILE A CA 1
ATOM 2546 C C . ILE A 1 308 ? 3.270 14.273 -13.826 1.00 56.16 308 ILE A C 1
ATOM 2548 O O . ILE A 1 308 ? 2.626 14.262 -12.781 1.00 56.16 308 ILE A O 1
ATOM 2552 N N . PHE A 1 309 ? 4.524 14.735 -13.876 1.00 62.00 309 PHE A N 1
ATOM 2553 C CA . PHE A 1 309 ? 5.157 15.333 -12.698 1.00 62.00 309 PHE A CA 1
ATOM 2554 C C . PHE A 1 309 ? 4.360 16.532 -12.208 1.00 62.00 309 PHE A C 1
ATOM 2556 O O . PHE A 1 309 ? 4.146 16.661 -11.005 1.00 62.00 309 PHE A O 1
ATOM 2563 N N . HIS A 1 310 ? 3.857 17.362 -13.125 1.00 64.31 310 HIS A N 1
ATOM 2564 C CA . HIS A 1 310 ? 2.978 18.463 -12.769 1.00 64.31 310 HIS A CA 1
ATOM 2565 C C . HIS A 1 310 ? 1.688 17.970 -12.103 1.00 64.31 310 HIS A C 1
ATOM 2567 O O . HIS A 1 310 ? 1.346 18.496 -11.055 1.00 64.31 310 HIS A O 1
ATOM 2573 N N . GLU A 1 311 ? 1.005 16.943 -12.620 1.00 57.00 311 GLU A N 1
ATOM 2574 C CA . GLU A 1 311 ? -0.193 16.366 -11.995 1.00 57.00 311 GLU A CA 1
ATOM 2575 C C . GLU A 1 311 ? 0.088 15.682 -10.655 1.00 57.00 311 GLU A C 1
ATOM 2577 O O . GLU A 1 311 ? -0.710 15.820 -9.734 1.00 57.00 311 GLU A O 1
ATOM 2582 N N . VAL A 1 312 ? 1.198 14.956 -10.515 1.00 55.25 312 VAL A N 1
ATOM 2583 C CA . VAL A 1 312 ? 1.596 14.308 -9.258 1.00 55.25 312 VAL A CA 1
ATOM 2584 C C . VAL A 1 312 ? 1.926 15.376 -8.219 1.00 55.25 312 VAL A C 1
ATOM 2586 O O . VAL A 1 312 ? 1.394 15.325 -7.111 1.00 55.25 312 VAL A O 1
ATOM 2589 N N . HIS A 1 313 ? 2.716 16.393 -8.580 1.00 61.81 313 HIS A N 1
ATOM 2590 C CA . HIS A 1 313 ? 2.990 17.541 -7.713 1.00 61.81 313 HIS A CA 1
ATOM 2591 C C . HIS A 1 313 ? 1.722 18.330 -7.392 1.00 61.81 313 HIS A C 1
ATOM 2593 O O . HIS A 1 313 ? 1.521 18.722 -6.246 1.00 61.81 313 HIS A O 1
ATOM 2599 N N . LYS A 1 314 ? 0.848 18.547 -8.375 1.00 62.38 314 LYS A N 1
ATOM 2600 C CA . LYS A 1 314 ? -0.422 19.250 -8.217 1.00 62.38 314 LYS A CA 1
ATOM 2601 C C . LYS A 1 314 ? -1.353 18.466 -7.302 1.00 62.38 314 LYS A C 1
ATOM 2603 O O . LYS A 1 314 ? -1.765 19.026 -6.306 1.00 62.38 314 LYS A O 1
ATOM 2608 N N . LYS A 1 315 ? -1.582 17.165 -7.506 1.00 51.72 315 LYS A N 1
ATOM 2609 C CA . LYS A 1 315 ? -2.357 16.307 -6.585 1.00 51.72 315 LYS A CA 1
ATOM 2610 C C . LYS A 1 315 ? -1.752 16.278 -5.180 1.00 51.72 315 LYS A C 1
ATOM 2612 O O . LYS A 1 315 ? -2.502 16.260 -4.207 1.00 51.72 315 LYS A O 1
ATOM 2617 N N . PHE A 1 316 ? -0.423 16.303 -5.064 1.00 53.53 316 PHE A N 1
ATOM 2618 C CA . PHE A 1 316 ? 0.276 16.373 -3.779 1.00 53.53 316 PHE A CA 1
ATOM 2619 C C . PHE A 1 316 ? 0.083 17.727 -3.072 1.00 53.53 316 PHE A C 1
ATOM 2621 O O . PHE A 1 316 ? -0.053 17.763 -1.853 1.00 53.53 316 PHE A O 1
ATOM 2628 N N . ASN A 1 317 ? 0.023 18.827 -3.826 1.00 53.06 317 ASN A N 1
ATOM 2629 C CA . ASN A 1 317 ? -0.136 20.186 -3.300 1.00 53.06 317 ASN A CA 1
ATOM 2630 C C . ASN A 1 317 ? -1.613 20.616 -3.129 1.00 53.06 317 ASN A C 1
ATOM 2632 O O . ASN A 1 317 ? -1.928 21.356 -2.205 1.00 53.06 317 ASN A O 1
ATOM 2636 N N . GLU A 1 318 ? -2.525 20.164 -3.998 1.00 47.44 318 GLU A N 1
ATOM 2637 C CA . GLU A 1 318 ? -3.964 20.484 -4.018 1.00 47.44 318 GLU A CA 1
ATOM 2638 C C . GLU A 1 318 ? -4.743 19.717 -2.961 1.00 47.44 318 GLU A C 1
ATOM 2640 O O . GLU A 1 318 ? -5.672 20.263 -2.360 1.00 47.44 318 GLU A O 1
ATOM 2645 N N . LYS A 1 319 ? -4.332 18.476 -2.665 1.00 45.09 319 LYS A N 1
ATOM 2646 C CA . LYS A 1 319 ? -4.691 17.834 -1.405 1.00 45.09 319 LYS A CA 1
ATOM 2647 C C . LYS A 1 319 ? -3.929 18.544 -0.289 1.00 45.09 319 LYS A C 1
ATOM 2649 O O . LYS A 1 319 ? -3.056 17.965 0.350 1.00 45.09 319 LYS A O 1
ATOM 2654 N N . ASN A 1 320 ? -4.382 19.755 0.046 1.00 37.75 320 ASN A N 1
ATOM 2655 C CA . ASN A 1 320 ? -4.152 20.463 1.309 1.00 37.75 320 ASN A CA 1
ATOM 2656 C C . ASN A 1 320 ? -4.393 19.572 2.552 1.00 37.75 320 ASN A C 1
ATOM 2658 O O . ASN A 1 320 ? -4.298 20.041 3.665 1.00 37.75 320 ASN A O 1
ATOM 2662 N N . THR A 1 321 ? -4.659 18.277 2.412 1.00 37.03 321 THR A N 1
ATOM 2663 C CA . THR A 1 321 ? -4.503 17.170 3.358 1.00 37.03 321 THR A CA 1
ATOM 2664 C C . THR A 1 321 ? -3.055 16.907 3.836 1.00 37.03 321 THR A C 1
ATOM 2666 O O . THR A 1 321 ? -2.833 15.944 4.562 1.00 37.03 321 THR A O 1
ATOM 2669 N N . ILE A 1 322 ? -2.082 17.783 3.532 1.00 37.28 322 ILE A N 1
ATOM 2670 C CA . ILE A 1 322 ? -0.941 18.067 4.439 1.00 37.28 322 ILE A CA 1
ATOM 2671 C C . ILE A 1 322 ? -1.368 19.069 5.546 1.00 37.28 322 ILE A C 1
ATOM 2673 O O . ILE A 1 322 ? -0.563 19.636 6.280 1.00 37.28 322 ILE A O 1
ATOM 2677 N N . VAL A 1 323 ? -2.669 19.288 5.738 1.00 32.69 323 VAL A N 1
ATOM 2678 C CA . VAL A 1 323 ? -3.236 19.792 6.990 1.00 32.69 323 VAL A CA 1
ATOM 2679 C C . VAL A 1 323 ? -2.892 18.751 8.062 1.00 32.69 323 VAL A C 1
ATOM 2681 O O . VAL A 1 323 ? -3.437 17.653 8.082 1.00 32.69 323 VAL A O 1
ATOM 2684 N N . TYR A 1 324 ? -1.918 19.118 8.904 1.00 31.91 324 TYR A N 1
ATOM 2685 C CA . TYR A 1 324 ? -1.267 18.355 9.982 1.00 31.91 324 TYR A CA 1
ATOM 2686 C C . TYR A 1 324 ? -0.017 17.518 9.640 1.00 31.91 324 TYR A C 1
ATOM 2688 O O . TYR A 1 324 ? 0.248 16.502 10.286 1.00 31.91 324 TYR A O 1
ATOM 2696 N N . LEU A 1 325 ? 0.877 18.016 8.779 1.00 35.16 325 LEU A N 1
ATOM 2697 C CA . LEU A 1 325 ? 2.266 18.096 9.257 1.00 35.16 325 LEU A CA 1
ATOM 2698 C C . LEU A 1 325 ? 2.346 19.371 10.113 1.00 35.16 325 LEU A C 1
ATOM 2700 O O . LEU A 1 325 ? 2.077 20.454 9.587 1.00 35.16 325 LEU A O 1
ATOM 2704 N N . PRO A 1 326 ? 2.633 19.299 11.430 1.00 29.17 326 PRO A N 1
ATOM 2705 C CA . PRO A 1 326 ? 2.760 20.492 12.258 1.00 29.17 326 PRO A CA 1
ATOM 2706 C C . PRO A 1 326 ? 3.664 21.511 11.560 1.00 29.17 326 PRO A C 1
ATOM 2708 O O . PRO A 1 326 ? 4.770 21.158 11.151 1.00 29.17 326 PRO A O 1
ATOM 2711 N N . LYS A 1 327 ? 3.237 22.780 11.462 1.00 33.00 327 LYS A N 1
ATOM 2712 C CA . LYS A 1 327 ? 4.001 23.892 10.845 1.00 33.00 327 LYS A CA 1
ATOM 2713 C C . LYS A 1 327 ? 5.465 24.004 11.334 1.00 33.00 327 LYS A C 1
ATOM 2715 O O . LYS A 1 327 ? 6.272 24.671 10.694 1.00 33.00 327 LYS A O 1
ATOM 2720 N N . LYS A 1 328 ? 5.823 23.347 12.447 1.00 32.06 328 LYS A N 1
ATOM 2721 C CA . LYS A 1 328 ? 7.186 23.237 12.994 1.00 32.06 328 LYS A CA 1
ATOM 2722 C C . LYS A 1 328 ? 8.105 22.230 12.279 1.00 32.06 328 LYS A C 1
ATOM 2724 O O . LYS A 1 328 ? 9.300 22.250 12.547 1.00 32.06 328 LYS A O 1
ATOM 2729 N N . LEU A 1 329 ? 7.607 21.409 11.352 1.00 34.44 329 LEU A N 1
ATOM 2730 C CA . LEU A 1 329 ? 8.421 20.533 10.495 1.00 34.44 329 LEU A CA 1
ATOM 2731 C C . LEU A 1 329 ? 8.685 21.169 9.119 1.00 34.44 329 LEU A C 1
ATOM 2733 O O . LEU A 1 329 ? 8.589 20.510 8.087 1.00 34.44 329 LEU A O 1
ATOM 2737 N N . ARG A 1 330 ? 9.086 22.452 9.085 1.00 31.92 330 ARG A N 1
ATOM 2738 C CA . ARG A 1 330 ? 9.951 22.901 7.982 1.00 31.92 330 ARG A CA 1
ATOM 2739 C C . ARG A 1 330 ? 11.162 21.978 8.003 1.00 31.92 330 ARG A C 1
ATOM 2741 O O . ARG A 1 330 ? 11.811 21.883 9.042 1.00 31.92 330 ARG A O 1
ATOM 2748 N N . TYR A 1 331 ? 11.404 21.281 6.895 1.00 34.06 331 TYR A N 1
ATOM 2749 C CA . TYR A 1 331 ? 12.541 20.392 6.681 1.00 34.06 331 TYR A CA 1
ATOM 2750 C C . TYR A 1 331 ? 13.800 20.941 7.370 1.00 34.06 331 TYR A C 1
ATOM 2752 O O . TYR A 1 331 ? 14.479 21.818 6.836 1.00 34.06 331 TYR A O 1
ATOM 2760 N N . LYS A 1 332 ? 14.147 20.412 8.551 1.00 25.78 332 LYS A N 1
ATOM 2761 C CA . LYS A 1 332 ? 15.552 20.392 8.945 1.00 25.78 332 LYS A CA 1
ATOM 2762 C C . LYS A 1 332 ? 16.201 19.520 7.883 1.00 25.78 332 LYS A C 1
ATOM 2764 O O . LYS A 1 332 ? 15.848 18.349 7.762 1.00 25.78 332 LYS A O 1
ATOM 2769 N N . LYS A 1 333 ? 17.068 20.109 7.058 1.00 25.78 333 LYS A N 1
ATOM 2770 C CA . LYS A 1 333 ? 17.992 19.352 6.214 1.00 25.78 333 LYS A CA 1
ATOM 2771 C C . LYS A 1 333 ? 18.711 18.374 7.141 1.00 25.78 333 LYS A C 1
ATOM 2773 O O . LYS A 1 333 ? 19.604 18.774 7.881 1.00 25.78 333 LYS A O 1
ATOM 2778 N N . TYR A 1 334 ? 18.282 17.118 7.155 1.00 27.52 334 TYR A N 1
ATOM 2779 C CA . TYR A 1 334 ? 19.062 16.052 7.752 1.00 27.52 334 TYR A CA 1
ATOM 2780 C C . TYR A 1 334 ? 20.206 15.797 6.779 1.00 27.52 334 TYR A C 1
ATOM 2782 O O . TYR A 1 334 ? 20.070 15.045 5.817 1.00 27.52 334 TYR A O 1
ATOM 2790 N N . TYR A 1 335 ? 21.312 16.506 6.992 1.00 26.55 335 TYR A N 1
ATOM 2791 C CA . TYR A 1 335 ? 22.595 16.051 6.492 1.00 26.55 335 TYR A CA 1
ATOM 2792 C C . TYR A 1 335 ? 22.858 14.704 7.167 1.00 26.55 335 TYR A C 1
ATOM 2794 O O . TYR A 1 335 ? 22.901 14.622 8.394 1.00 26.55 335 TYR A O 1
ATOM 2802 N N . CYS A 1 336 ? 22.985 13.640 6.374 1.00 27.75 336 CYS A N 1
ATOM 2803 C CA . CYS A 1 336 ? 23.633 12.419 6.836 1.00 27.75 336 CYS A CA 1
ATOM 2804 C C . CYS A 1 336 ? 25.111 12.763 7.047 1.00 27.75 336 CYS A C 1
ATOM 2806 O O . CYS A 1 336 ? 25.911 12.689 6.119 1.00 27.75 336 CYS A O 1
ATOM 2808 N N . GLY A 1 337 ? 25.440 13.255 8.241 1.00 27.14 337 GLY A N 1
ATOM 2809 C CA . GLY A 1 337 ? 26.814 13.428 8.683 1.00 27.14 337 GLY A CA 1
ATOM 2810 C C . GLY A 1 337 ? 27.396 12.065 9.030 1.00 27.14 337 GLY A C 1
ATOM 2811 O O . GLY A 1 337 ? 26.875 11.372 9.902 1.00 27.14 337 GLY A O 1
ATOM 2812 N N . ASN A 1 338 ? 28.462 11.688 8.327 1.00 34.00 338 ASN A N 1
ATOM 2813 C CA . ASN A 1 338 ? 29.376 10.631 8.736 1.00 34.00 338 ASN A CA 1
ATOM 2814 C C . ASN A 1 338 ? 29.975 11.008 10.097 1.00 34.00 338 ASN A C 1
ATOM 2816 O O . ASN A 1 338 ? 30.926 11.785 10.147 1.00 34.00 338 ASN A O 1
ATOM 2820 N N . ASN A 1 339 ? 29.449 10.462 11.191 1.00 30.47 339 ASN A N 1
ATOM 2821 C CA . ASN A 1 339 ? 30.157 10.497 12.465 1.00 30.47 339 ASN A CA 1
ATOM 2822 C C . ASN A 1 339 ? 31.147 9.334 12.482 1.00 30.47 339 ASN A C 1
ATOM 2824 O O . ASN A 1 339 ? 30.783 8.192 12.755 1.00 30.47 339 ASN A O 1
ATOM 2828 N N . ARG A 1 340 ? 32.406 9.651 12.161 1.00 31.61 340 ARG A N 1
ATOM 2829 C CA . ARG A 1 340 ? 33.533 8.957 12.775 1.00 31.61 340 ARG A CA 1
ATOM 2830 C C . ARG A 1 340 ? 33.581 9.391 14.233 1.00 31.61 340 ARG A C 1
ATOM 2832 O O . ARG A 1 340 ? 33.537 10.582 14.529 1.00 31.61 340 ARG A O 1
ATOM 2839 N N . GLU A 1 341 ? 33.627 8.393 15.096 1.00 38.16 341 GLU A N 1
ATOM 2840 C CA . GLU A 1 341 ? 34.018 8.501 16.491 1.00 38.16 341 GLU A CA 1
ATOM 2841 C C . GLU A 1 341 ? 35.334 9.275 16.608 1.00 38.16 341 GLU A C 1
ATOM 2843 O O . GLU A 1 341 ? 36.271 9.018 15.850 1.00 38.16 341 GLU A O 1
ATOM 2848 N N . GLN A 1 342 ? 35.400 10.193 17.568 1.00 28.39 342 GLN A N 1
ATOM 2849 C CA . GLN A 1 342 ? 36.622 10.473 18.306 1.00 28.39 342 GLN A CA 1
ATOM 2850 C C . GLN A 1 342 ? 36.254 10.977 19.704 1.00 28.39 342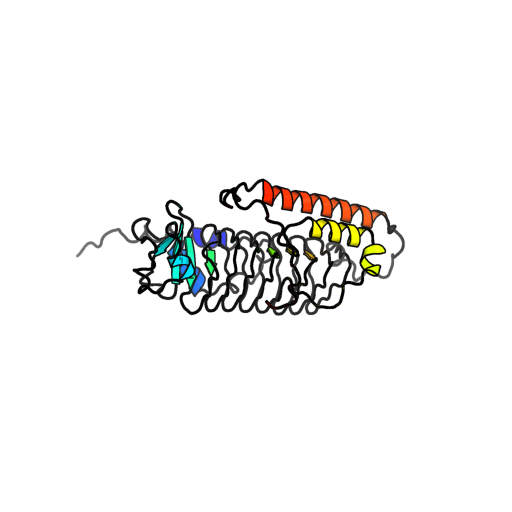 GLN A C 1
ATOM 2852 O O . GLN A 1 342 ? 35.362 11.808 19.875 1.00 28.39 342 GLN A O 1
ATOM 2857 N N . GLU A 1 343 ? 36.923 10.353 20.663 1.00 33.59 343 GLU A N 1
ATOM 2858 C CA . GLU A 1 343 ? 36.907 10.534 22.110 1.00 33.59 343 GLU A CA 1
ATOM 2859 C C . GLU A 1 343 ? 37.194 11.987 22.519 1.00 33.59 343 GLU A C 1
ATOM 2861 O O . GLU A 1 343 ? 38.040 12.626 21.896 1.00 33.59 343 GLU A O 1
ATOM 2866 N N . VAL A 1 344 ? 36.498 12.488 23.549 1.00 36.94 344 VAL A N 1
ATOM 2867 C CA . VAL A 1 344 ? 37.009 12.850 24.895 1.00 36.94 344 VAL A CA 1
ATOM 2868 C C . VAL A 1 344 ? 35.815 12.937 25.844 1.00 36.94 344 VAL A C 1
ATOM 2870 O O . VAL A 1 344 ? 34.798 13.556 25.452 1.00 36.94 344 VAL A O 1
#

Secondary structure (DSSP, 8-state):
-PPPPS-STTSSTTSTTSSTTS---TTTTTTTGGGSS-HHHHHHHHHHHT--GGG-EE--GGGTTSS--HHHHT-TTEEEEE-SS-TTEEEEEETT---EEEEETTT-EE--S--EE-TTEEE-TT-EE-SS-EE-TT-EE-TT-EE-TT-EE-TT-EE-TT-EE-TTEEE-TT-EE-TT-EEEEPPSS---HHHHHH-HHHHHHHHHHHHSS-SEEE-SS-EE-TT-EEESS-EE-TT-EE-TT-EE-TT-EE-SS-EE-TT-EE-SSEE---TTTTTT-TTTTTS---S--HHHHHHHHHHHHHHHHHHHHHHHHH--TTBTB-TT-S--------------

Foldseek 3Di:
DDDDDPDDPPPPPPPPVLVVLQCPQPLPNPDDSVPFDPPLLSVVLVVLVVDDPVQKAFQACVPVVPLDANQQSPDRQKIWHADPVPNQWIWIDGPPDSAIEIEGSAQAADPHPQEAEGHQHYHEHNEYEEHNEYYEYNEYEYANEYDYEPEYAYACEYHAYVEYAYYQAYAEYNEYAYPQEYAADDDPPPPPVVLLVVDPLLVLLQVLCVVDSHQYHAYENEYHAENEYHHGSEAHYHQEYEHYHEYEDHCEYEDHNYYHYYHHYHDNDYDDDPPPCPVPCPVPVVPDDPDDDPPVVSVVSSVVSVVVSVVVVCVVVVCPVVPPPPPVPPPPPPDPDPDDDDDD

Radius of gyration: 23.5 Å; chains: 1; bounding box: 92×44×76 Å

Sequence (344 aa):
MLTLSKNENDLFHSCENINQHFLRHRLILEKDNYNFIPRSYLDVLKYMKSIIPDKWQKTNIKNCKDRIHLKMAQNNEIEYHISPKYRDFVFYRRTNTNMVIGIHINN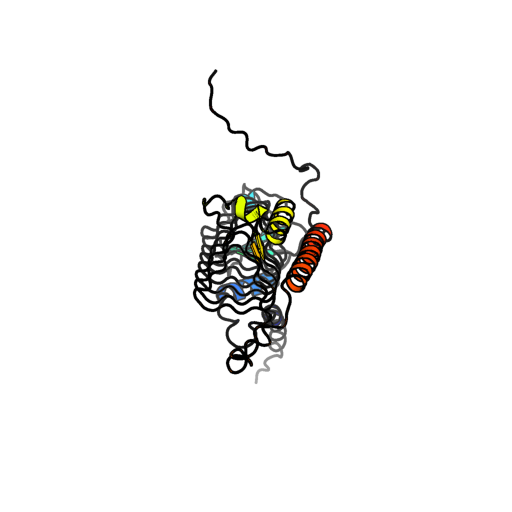AKICSSNIYWEDGVLIGKNCSIGHYIYFGKNVTVSDFSTINNNSYIGEGSFIGSNSVLKYKTYIGNYNIIDKNNKIGLFFDQAIDKNIIDDDKNVKYLADELKKSPFFLIICDQNFFGKDGIIEINTLIMSKNIFDSKYIIKSLATISDSNSFPRYFKASECSFNGYSRKYRENLDFLSKRRDYMGKDDERNLLVIETKNIFHEVHKKFNEKNTIVYLPKKLRYKKYYCGNNREQEV

InterPro domains:
  IPR011004 Trimeric LpxA-like superfamily [SSF51161] (82-180)

pLDDT: mean 75.36, std 24.47, range [25.78, 98.56]